Protein AF-I3EEI5-F1 (afdb_monomer_lite)

Foldseek 3Di:
DPDPVVVVVVVVVVVVVVVVVVVVVVVVVVVVVVVVVVVPPPPDDDPDDDPDDCPPPPPPPVPPLVVVLVVLLVCCVVPVVVSLVVCLVCVQVDDLVSLLSNLLSNLVVDDPVNLLVSLLSCLQRNLDLVSSLSNCCNNCVPDQPPPPALSSVLSVVSNVCSVDVPPPVVLVVVLLVLCVVCLQPQQDDFQHGDPNLVRSLSSNLSSLSNHDPCCNPVPCVPPRLVVSLPDQRRLSSLSNLLSNVVSVVVVDDDDPVVVVNLVSLCQQLQLPPLVGRGDHSHDLNSNLSSLLSCCVVCVSSSVSSLVVCCVVDDPVSNSVSVRHNNHHDD

pLDDT: mean 74.91, std 16.67, range [28.91, 95.06]

Sequence (330 aa):
MPSIRKIKQRIQAYKSTVALLNHKIKKLETKVGDMTEILQESIEEGEIRNKTKEKRKRKLDECNNEVKLLDIEEKAKTNMVEALKEIFDTFNIMEQPEIRRIFLKILPYLDNSLKYLILHDIVLFSRDLDKYSTVYSILYSDAIEKDGSEISDVLETIYYYSIAEEAIDGLKSRCISILEKYATRTVFIEERIVPEVFDAVTSIRLYSKVLDWCWTYNEFIRDILYPELKKSESAFAVLVLSAIYAEWNKSLSPHKSLEYVIQILDKVAGVGTGEEITPSMHSLEAQLASALMLRQFRPGASVKWHRKRIDEASDEQKALIESVWKISFF

Organism: Nematocida parisii (strain ERTm3) (NCBI:txid935791)

Secondary structure (DSSP, 8-state):
---HHHHHHHHHHHHHHHHHHHHHHHHHHHHHHHHHHTTSSSSSS---S--SSGGGTSSSSSSHHHHHHHHHHHHHHH-HHHHHHHHHHHTTTS-HHHHHHHHHHHGGG--HHHHHHHHHHIIIII--HHHHHHHHHHHTTT-S-SS--HHHHHHHHHHHHHH-TT-SHHHHHHHHHHHHHHTTS--EETTEE-HHHHHHHHHHHHHHHHS-HIIIIIIIIIIIIHHHHTSTTTHHHHHHHHHHHHHHHHHSSS-THHHHHHHHHHHHHT-TTSSS-PPP-S-HHHHHHHHHHHHHH-HHHHHHHHHHHHHHS-HHHHHHHHHHHT----

Radius of gyration: 26.65 Å; chains: 1; bounding box: 74×42×73 Å

InterPro domains:
  IPR031543 Protein of unknown function DUF5087 [PF17006] (51-168)
  IPR031543 Protein of unknown function DUF5087 [PF17006] (170-315)

Structure (mmCIF, N/CA/C/O backbone):
data_AF-I3EEI5-F1
#
_entry.id   AF-I3EEI5-F1
#
loop_
_atom_site.group_PDB
_atom_site.id
_atom_site.type_symbol
_atom_site.label_atom_id
_atom_site.label_alt_id
_atom_site.label_comp_id
_atom_site.label_asym_id
_atom_site.label_entity_id
_atom_site.label_seq_id
_atom_site.pdbx_PDB_ins_code
_atom_site.Cartn_x
_atom_site.Cartn_y
_atom_site.Cartn_z
_atom_site.occupancy
_atom_site.B_iso_or_equiv
_atom_site.auth_seq_id
_atom_site.auth_comp_id
_atom_site.auth_asym_id
_atom_site.auth_atom_id
_atom_site.pdbx_PDB_model_num
ATOM 1 N N . MET A 1 1 ? -25.655 3.630 -26.789 1.00 42.91 1 MET A N 1
ATOM 2 C CA . MET A 1 1 ? -26.780 3.980 -25.888 1.00 42.91 1 MET A CA 1
ATOM 3 C C . MET A 1 1 ? -27.378 2.708 -25.288 1.00 42.91 1 MET A C 1
ATOM 5 O O . MET A 1 1 ? -27.635 1.783 -26.052 1.00 42.91 1 MET A O 1
ATOM 9 N N . PRO A 1 2 ? -27.564 2.597 -23.958 1.00 48.31 2 PRO A N 1
ATOM 10 C CA . PRO A 1 2 ? -28.224 1.434 -23.359 1.00 48.31 2 PRO A CA 1
ATOM 11 C C . PRO A 1 2 ? -29.670 1.338 -23.854 1.00 48.31 2 PRO A C 1
ATOM 13 O O . PRO A 1 2 ? -30.379 2.341 -23.865 1.00 48.31 2 PRO A O 1
ATOM 16 N N . SER A 1 3 ? -30.122 0.151 -24.269 1.00 64.75 3 SER A N 1
ATOM 17 C CA . SER A 1 3 ? -31.489 0.007 -24.777 1.00 64.75 3 SER A CA 1
ATOM 18 C C . SER A 1 3 ? -32.508 0.343 -23.680 1.00 64.75 3 SER A C 1
ATOM 20 O O . SER A 1 3 ? -32.341 -0.048 -22.522 1.00 64.75 3 SER A O 1
ATOM 22 N N . ILE A 1 4 ? -33.589 1.041 -24.044 1.00 69.12 4 ILE A N 1
ATOM 23 C CA . ILE A 1 4 ? -34.688 1.438 -23.138 1.00 69.12 4 ILE A CA 1
ATOM 24 C C . ILE A 1 4 ? -35.200 0.240 -22.315 1.00 69.12 4 ILE A C 1
ATOM 26 O O . ILE A 1 4 ? -35.587 0.381 -21.156 1.00 69.12 4 ILE A O 1
ATOM 30 N N . ARG A 1 5 ? -35.121 -0.971 -22.880 1.00 56.53 5 ARG A N 1
ATOM 31 C CA . ARG A 1 5 ? -35.448 -2.236 -22.214 1.00 56.53 5 ARG A CA 1
ATOM 32 C C . ARG A 1 5 ? -34.559 -2.527 -20.994 1.00 56.53 5 ARG A C 1
ATOM 34 O O . ARG A 1 5 ? -35.091 -2.905 -19.955 1.00 56.53 5 ARG A O 1
ATOM 41 N N . LYS A 1 6 ? -33.240 -2.301 -21.079 1.00 54.69 6 LYS A N 1
ATOM 42 C CA . LYS A 1 6 ? -32.303 -2.480 -19.950 1.00 54.69 6 LYS A CA 1
ATOM 43 C C . LYS A 1 6 ? -32.519 -1.440 -18.849 1.00 54.69 6 LYS A C 1
ATOM 45 O O . LYS A 1 6 ? -32.401 -1.765 -17.671 1.00 54.69 6 LYS A O 1
ATOM 50 N N . ILE A 1 7 ? -32.878 -0.209 -19.220 1.00 60.56 7 ILE A N 1
ATOM 51 C CA . ILE A 1 7 ? -33.201 0.852 -18.253 1.00 60.56 7 ILE A CA 1
ATOM 52 C C . ILE A 1 7 ? -34.492 0.502 -17.500 1.00 60.56 7 ILE A C 1
ATOM 54 O O . ILE A 1 7 ? -34.507 0.531 -16.272 1.00 60.56 7 ILE A O 1
ATOM 58 N N . LYS A 1 8 ? -35.543 0.062 -18.207 1.00 61.75 8 LYS A N 1
ATOM 59 C CA . LYS A 1 8 ? -36.797 -0.391 -17.581 1.00 61.75 8 LYS A CA 1
ATOM 60 C C . LYS A 1 8 ? -36.595 -1.587 -16.645 1.00 61.75 8 LYS A C 1
ATOM 62 O O . LYS A 1 8 ? -37.155 -1.595 -15.556 1.00 61.75 8 LYS A O 1
ATOM 67 N N . GLN A 1 9 ? -35.760 -2.558 -17.023 1.00 64.44 9 GLN A N 1
ATOM 68 C CA . GLN A 1 9 ? -35.429 -3.701 -16.160 1.00 64.44 9 GLN A CA 1
ATOM 69 C C . GLN A 1 9 ? -34.697 -3.280 -14.882 1.00 64.44 9 GLN A C 1
ATOM 71 O O . GLN A 1 9 ? -35.012 -3.783 -13.807 1.00 64.44 9 GLN A O 1
ATOM 76 N N . ARG A 1 10 ? -33.769 -2.319 -14.974 1.00 58.59 10 ARG A N 1
ATOM 77 C CA . ARG A 1 10 ? -33.094 -1.759 -13.796 1.00 58.59 10 ARG A CA 1
ATOM 78 C C . ARG A 1 10 ? -34.063 -1.020 -12.881 1.00 58.59 10 ARG A C 1
ATOM 80 O O . ARG A 1 10 ? -34.053 -1.268 -11.684 1.00 58.59 10 ARG A O 1
ATOM 87 N N . ILE A 1 11 ? -34.933 -0.174 -13.434 1.00 73.25 11 ILE A N 1
ATOM 88 C CA . ILE A 1 11 ? -35.959 0.534 -12.651 1.00 73.25 11 ILE A CA 1
ATOM 89 C C . ILE A 1 11 ? -36.885 -0.466 -11.942 1.00 73.25 11 ILE A C 1
ATOM 91 O O . ILE A 1 11 ? -37.197 -0.279 -10.769 1.00 73.25 11 ILE A O 1
ATOM 95 N N . GLN A 1 12 ? -37.283 -1.547 -12.619 1.00 68.00 12 GLN A N 1
ATOM 96 C CA . GLN A 1 12 ? -38.101 -2.601 -12.017 1.00 68.00 12 GLN A CA 1
ATOM 97 C C . GLN A 1 12 ? -37.365 -3.297 -10.863 1.00 68.00 12 GLN A C 1
ATOM 99 O O . GLN A 1 12 ? -37.943 -3.475 -9.796 1.00 68.00 12 GLN A O 1
ATOM 104 N N . ALA A 1 13 ? -36.084 -3.634 -11.048 1.00 62.25 13 ALA A N 1
ATOM 105 C CA . ALA A 1 13 ? -35.262 -4.240 -10.004 1.00 62.25 13 ALA A CA 1
ATOM 106 C C . ALA A 1 13 ? -35.105 -3.313 -8.787 1.00 62.25 13 ALA A C 1
ATOM 108 O O . ALA A 1 13 ? -35.285 -3.761 -7.659 1.00 62.25 13 ALA A O 1
ATOM 109 N N . TYR A 1 14 ? -34.866 -2.014 -9.002 1.00 70.62 14 TYR A N 1
ATOM 110 C CA . TYR A 1 14 ? -34.791 -1.033 -7.915 1.00 70.62 14 TYR A CA 1
ATOM 111 C C . TYR A 1 14 ? -36.106 -0.923 -7.141 1.00 70.62 14 TYR A C 1
ATOM 113 O O . TYR A 1 14 ? -36.083 -0.920 -5.913 1.00 70.62 14 TYR A O 1
ATOM 121 N N . LYS A 1 15 ? -37.254 -0.901 -7.829 1.00 73.88 15 LYS A N 1
ATOM 122 C CA . LYS A 1 15 ? -38.569 -0.887 -7.169 1.00 73.88 15 LYS A CA 1
ATOM 123 C C . LYS A 1 15 ? -38.783 -2.121 -6.288 1.00 73.88 15 LYS A C 1
ATOM 125 O O . LYS A 1 15 ? -39.261 -1.982 -5.165 1.00 73.88 15 LYS A O 1
ATOM 130 N N . SER A 1 16 ? -38.386 -3.304 -6.759 1.00 67.62 16 SER A N 1
ATOM 131 C CA . SER A 1 16 ? -38.465 -4.543 -5.975 1.00 67.62 16 SER A CA 1
ATOM 132 C C . SER A 1 16 ? -37.561 -4.506 -4.739 1.00 67.62 16 SER A C 1
ATOM 134 O O . SER A 1 16 ? -37.985 -4.906 -3.656 1.00 67.62 16 SER A O 1
ATOM 136 N N . THR A 1 17 ? -36.339 -3.981 -4.871 1.00 69.31 17 THR A N 1
ATOM 137 C CA . THR A 1 17 ? -35.402 -3.838 -3.747 1.00 69.31 17 THR A CA 1
ATOM 138 C C . THR A 1 17 ? -35.914 -2.848 -2.702 1.00 69.31 17 THR A C 1
ATOM 140 O O . THR A 1 17 ? -35.866 -3.144 -1.511 1.00 69.31 17 THR A O 1
ATOM 143 N N . VAL A 1 18 ? -36.470 -1.710 -3.127 1.00 78.38 18 VAL A N 1
ATOM 144 C CA . VAL A 1 18 ? -37.068 -0.717 -2.217 1.00 78.38 18 VAL A CA 1
ATOM 145 C C . VAL A 1 18 ? -38.267 -1.307 -1.471 1.00 78.38 18 VAL A C 1
ATOM 147 O O . VAL A 1 18 ? -38.377 -1.134 -0.261 1.00 78.38 18 VAL A O 1
ATOM 150 N N . ALA A 1 19 ? -39.129 -2.071 -2.148 1.00 75.19 19 ALA A N 1
ATOM 151 C CA . ALA A 1 19 ? -40.248 -2.750 -1.495 1.00 75.19 19 ALA A CA 1
ATOM 152 C C . ALA A 1 19 ? -39.780 -3.765 -0.433 1.00 75.19 19 ALA A C 1
ATOM 154 O O . ALA A 1 19 ? -40.350 -3.830 0.657 1.00 75.19 19 ALA A O 1
ATOM 155 N N . LEU A 1 20 ? -38.713 -4.520 -0.722 1.00 69.94 20 LEU A N 1
ATOM 156 C CA . LEU A 1 20 ? -38.117 -5.469 0.222 1.00 69.94 20 LEU A CA 1
ATOM 157 C C . LEU A 1 20 ? -37.535 -4.760 1.457 1.00 69.94 20 LEU A C 1
ATOM 159 O O . LEU A 1 20 ? -37.707 -5.232 2.582 1.00 69.94 20 LEU A O 1
ATOM 163 N N . LEU A 1 21 ? -36.860 -3.626 1.250 1.00 69.44 21 LEU A N 1
ATOM 164 C CA . LEU A 1 21 ? -36.292 -2.815 2.326 1.00 69.44 21 LEU A CA 1
ATOM 165 C C . LEU A 1 21 ? -37.388 -2.199 3.198 1.00 69.44 21 LEU A C 1
ATOM 167 O O . LEU A 1 21 ? -37.333 -2.353 4.413 1.00 69.44 21 LEU A O 1
ATOM 171 N N . ASN A 1 22 ? -38.436 -1.628 2.601 1.00 76.12 22 ASN A N 1
ATOM 172 C CA . ASN A 1 22 ? -39.573 -1.081 3.347 1.00 76.12 22 ASN A CA 1
ATOM 173 C C . ASN A 1 22 ? -40.300 -2.156 4.166 1.00 76.12 22 ASN A C 1
ATOM 175 O O . ASN A 1 22 ? -40.698 -1.912 5.300 1.00 76.12 22 ASN A O 1
ATOM 179 N N . HIS A 1 23 ? -40.428 -3.376 3.638 1.00 78.44 23 HIS A N 1
ATOM 180 C CA . HIS A 1 23 ? -40.985 -4.493 4.400 1.00 78.44 23 HIS A CA 1
ATOM 181 C C . HIS A 1 23 ? -40.084 -4.896 5.583 1.00 78.44 23 HIS A C 1
ATOM 183 O O . HIS A 1 23 ? -40.584 -5.258 6.650 1.00 78.44 23 HIS A O 1
ATOM 189 N N . LYS A 1 24 ? -38.753 -4.860 5.421 1.00 74.31 24 LYS A N 1
ATOM 190 C CA . LYS A 1 24 ? -37.810 -5.119 6.523 1.00 74.31 24 LYS A CA 1
ATOM 191 C C . LYS A 1 24 ? -37.857 -4.021 7.584 1.00 74.31 24 LYS A C 1
ATOM 193 O O . LYS A 1 24 ? -37.890 -4.362 8.760 1.00 74.31 24 LYS A O 1
ATOM 198 N N . ILE A 1 25 ? -37.918 -2.755 7.172 1.00 76.06 25 ILE A N 1
ATOM 199 C CA . ILE A 1 25 ? -38.073 -1.603 8.069 1.00 76.06 25 ILE A CA 1
ATOM 200 C C . ILE A 1 25 ? -39.365 -1.749 8.868 1.00 76.06 25 ILE A C 1
ATOM 202 O O . ILE A 1 25 ? -39.305 -1.787 10.088 1.00 76.06 25 ILE A O 1
ATOM 206 N N . LYS A 1 26 ? -40.499 -2.016 8.210 1.00 72.88 26 LYS A N 1
ATOM 207 C CA . LYS A 1 26 ? -41.783 -2.220 8.893 1.00 72.88 26 LYS A CA 1
ATOM 208 C C . LYS A 1 26 ? -41.754 -3.379 9.899 1.00 72.88 26 LYS A C 1
ATOM 210 O O . LYS A 1 26 ? -42.349 -3.280 10.962 1.00 72.88 26 LYS A O 1
ATOM 215 N N . LYS A 1 27 ? -41.036 -4.471 9.592 1.00 69.75 27 LYS A N 1
ATOM 216 C CA . LYS A 1 27 ? -40.819 -5.590 10.532 1.00 69.75 27 LYS A CA 1
ATOM 217 C C . LYS A 1 27 ? -39.956 -5.208 11.737 1.00 69.75 27 LYS A C 1
ATOM 219 O O . LYS A 1 27 ? -40.139 -5.776 12.813 1.00 69.75 27 LYS A O 1
ATOM 224 N N . LEU A 1 28 ? -38.986 -4.318 11.548 1.00 69.19 28 LEU A N 1
ATOM 225 C CA . LEU A 1 28 ? -38.148 -3.799 12.626 1.00 69.19 28 LEU A CA 1
ATOM 226 C C . LEU A 1 28 ? -38.931 -2.797 13.477 1.00 69.19 28 LEU A C 1
ATOM 228 O O . LEU A 1 28 ? -38.901 -2.911 14.692 1.00 69.19 28 LEU A O 1
ATOM 232 N N . GLU A 1 29 ? -39.720 -1.920 12.861 1.00 72.12 29 GLU A N 1
ATOM 233 C CA . GLU A 1 29 ? -40.620 -0.991 13.551 1.00 72.12 29 GLU A CA 1
ATOM 234 C C . GLU A 1 29 ? -41.666 -1.729 14.394 1.00 72.12 29 GLU A C 1
ATOM 236 O O . GLU A 1 29 ? -41.875 -1.352 15.538 1.00 72.12 29 GLU A O 1
ATOM 241 N N . THR A 1 30 ? -42.253 -2.833 13.910 1.00 66.56 30 THR A N 1
ATOM 242 C CA . THR A 1 30 ? -43.146 -3.670 14.740 1.00 66.56 30 THR A CA 1
ATOM 243 C C . THR A 1 30 ? -42.414 -4.352 15.896 1.00 66.56 30 THR A C 1
ATOM 245 O O . THR A 1 30 ? -42.966 -4.465 16.979 1.00 66.56 30 THR A O 1
ATOM 248 N N . LYS A 1 31 ? -41.151 -4.764 15.705 1.00 64.69 31 LYS A N 1
ATOM 249 C CA . LYS A 1 31 ? -40.340 -5.348 16.791 1.00 64.69 31 LYS A CA 1
ATOM 250 C C . LYS A 1 31 ? -39.936 -4.319 17.847 1.00 64.69 31 LYS A C 1
ATOM 252 O O . LYS A 1 31 ? -39.783 -4.680 19.007 1.00 64.69 31 LYS A O 1
ATOM 257 N N . VAL A 1 32 ? -39.734 -3.068 17.440 1.00 57.53 32 VAL A N 1
ATOM 258 C CA . VAL A 1 32 ? -39.439 -1.950 18.343 1.00 57.53 32 VAL A CA 1
ATOM 259 C C . VAL A 1 32 ? -40.723 -1.477 19.038 1.00 57.53 32 VAL A C 1
ATOM 261 O O . VAL A 1 32 ? -40.698 -1.227 20.239 1.00 57.53 32 VAL A O 1
ATOM 264 N N . GLY A 1 33 ? -41.862 -1.459 18.336 1.00 50.16 33 GLY A N 1
ATOM 265 C CA . GLY A 1 33 ? -43.185 -1.158 18.895 1.00 50.16 33 GLY A CA 1
ATOM 266 C C . GLY A 1 33 ? -43.604 -2.131 20.000 1.00 50.16 33 GLY A C 1
ATOM 267 O O . GLY A 1 33 ? -43.923 -1.685 21.099 1.00 50.16 33 GLY A O 1
ATOM 268 N N . ASP A 1 34 ? -43.459 -3.442 19.771 1.00 47.47 34 ASP A N 1
ATOM 269 C CA . ASP A 1 34 ? -43.750 -4.476 20.782 1.00 47.47 34 ASP A CA 1
ATOM 270 C C . ASP A 1 34 ? -42.804 -4.398 22.001 1.00 47.47 34 ASP A C 1
ATOM 272 O O . ASP A 1 34 ? -43.160 -4.817 23.100 1.00 47.47 34 ASP A O 1
ATOM 276 N N . MET A 1 35 ? -41.597 -3.837 21.843 1.00 45.22 35 MET A N 1
ATOM 277 C CA . MET A 1 35 ? -40.672 -3.596 22.960 1.00 45.22 35 MET A CA 1
ATOM 278 C C . MET A 1 35 ? -41.030 -2.356 23.785 1.00 45.22 35 MET A C 1
ATOM 280 O O . MET A 1 35 ? -40.603 -2.260 24.933 1.00 45.22 35 MET A O 1
ATOM 284 N N . THR A 1 36 ? -41.810 -1.424 23.233 1.00 42.78 36 THR A N 1
ATOM 285 C CA . THR A 1 36 ? -42.146 -0.168 23.918 1.00 42.78 36 THR A CA 1
ATOM 286 C C . THR A 1 36 ? -43.415 -0.309 24.770 1.00 42.78 36 THR A C 1
ATOM 288 O O . THR A 1 36 ? -43.486 0.290 25.838 1.00 42.78 36 THR A O 1
ATOM 291 N N . GLU A 1 37 ? -44.364 -1.174 24.384 1.00 40.66 37 GLU A N 1
ATOM 292 C CA . GLU A 1 37 ? -45.563 -1.475 25.195 1.00 40.66 37 GLU A CA 1
ATOM 293 C C . GLU A 1 37 ? -45.284 -2.437 26.371 1.00 40.66 37 GLU A C 1
ATOM 295 O O . GLU A 1 37 ? -45.944 -2.352 27.402 1.00 40.66 37 GLU A O 1
ATOM 300 N N . ILE A 1 38 ? -44.243 -3.281 26.302 1.00 44.00 38 ILE A N 1
ATOM 301 C CA . ILE A 1 38 ? -43.855 -4.177 27.418 1.00 44.00 38 ILE A CA 1
ATOM 302 C C . ILE A 1 38 ? -43.135 -3.419 28.557 1.00 44.00 38 ILE A C 1
ATOM 304 O O . ILE A 1 38 ? -43.032 -3.921 29.674 1.00 44.00 38 ILE A O 1
ATOM 308 N N . LEU A 1 39 ? -42.668 -2.189 28.316 1.00 38.69 39 LEU A N 1
ATOM 309 C CA . LEU A 1 39 ? -41.902 -1.396 29.287 1.00 38.69 39 LEU A CA 1
ATOM 310 C C . LEU A 1 39 ? -42.755 -0.478 30.183 1.00 38.69 39 LEU A C 1
ATOM 312 O O . LEU A 1 39 ? -42.195 0.160 31.074 1.00 38.69 39 LEU A O 1
ATOM 316 N N . GLN A 1 40 ? -44.083 -0.429 30.001 1.00 38.00 40 GLN A N 1
ATOM 317 C CA . GLN A 1 40 ? -44.969 0.457 30.776 1.00 38.00 40 GLN A CA 1
ATOM 318 C C . GLN A 1 40 ? -46.012 -0.225 31.681 1.00 38.00 40 GLN A C 1
ATOM 320 O O . GLN A 1 40 ? -46.579 0.471 32.517 1.00 38.00 40 GLN A O 1
ATOM 325 N N . GLU A 1 41 ? -46.215 -1.549 31.627 1.00 34.09 41 GLU A N 1
ATOM 326 C CA . GLU A 1 41 ? -47.234 -2.229 32.464 1.00 34.09 41 GLU A CA 1
ATOM 327 C C . GLU A 1 41 ? -46.700 -3.191 33.544 1.00 34.09 41 GLU A C 1
ATOM 329 O O . GLU A 1 41 ? -47.485 -3.713 34.327 1.00 34.09 41 GLU A O 1
ATOM 334 N N . SER A 1 42 ? -45.388 -3.423 33.674 1.00 36.81 42 SER A N 1
ATOM 335 C CA . SER A 1 42 ? -44.868 -4.450 34.602 1.00 36.81 42 SER A CA 1
ATOM 336 C C . SER A 1 42 ? -44.172 -3.923 35.866 1.00 36.81 42 SER A C 1
ATOM 338 O O . SER A 1 42 ? -43.363 -4.646 36.451 1.00 36.81 42 SER A O 1
ATOM 340 N N . ILE A 1 43 ? -44.425 -2.673 36.281 1.00 37.97 43 ILE A N 1
ATOM 341 C CA . ILE A 1 43 ? -43.859 -2.107 37.527 1.00 37.97 43 ILE A CA 1
ATOM 342 C C . ILE A 1 43 ? -44.827 -2.191 38.718 1.00 37.97 43 ILE A C 1
ATOM 344 O O . ILE A 1 43 ? -44.373 -2.114 39.858 1.00 37.97 43 ILE A O 1
ATOM 348 N N . GLU A 1 44 ? -46.114 -2.464 38.516 1.00 35.06 44 GLU A N 1
ATOM 349 C CA . GLU A 1 44 ? -47.044 -2.632 39.633 1.00 35.06 44 GLU A CA 1
ATOM 350 C C . GLU A 1 44 ? -47.616 -4.050 39.683 1.00 35.06 44 GLU A C 1
ATOM 352 O O . GLU A 1 44 ? -48.142 -4.572 38.709 1.00 35.06 44 GLU A O 1
ATOM 357 N N . GLU A 1 45 ? -47.505 -4.632 40.877 1.00 31.98 45 GLU A N 1
ATOM 358 C CA . GLU A 1 45 ? -48.168 -5.847 41.354 1.00 31.98 45 GLU A CA 1
ATOM 359 C C . GLU A 1 45 ? -47.517 -7.195 41.014 1.00 31.98 45 GLU A C 1
ATOM 361 O O . GLU A 1 45 ? -47.592 -7.728 39.911 1.00 31.98 45 GLU A O 1
ATOM 366 N N . GLY A 1 46 ? -46.974 -7.833 42.056 1.00 28.91 46 GLY A N 1
ATOM 367 C CA . GLY A 1 46 ? -46.909 -9.293 42.080 1.00 28.91 46 GLY A CA 1
ATOM 368 C C . GLY A 1 46 ? -45.626 -9.913 42.602 1.00 28.91 46 GLY A C 1
ATOM 369 O O . GLY A 1 46 ? -45.203 -10.956 42.104 1.00 28.91 46 GLY A O 1
ATOM 370 N N . GLU A 1 47 ? -45.029 -9.360 43.661 1.00 36.03 47 GLU A N 1
ATOM 371 C CA . GLU A 1 47 ? -44.402 -10.251 44.633 1.00 36.03 47 GLU A CA 1
ATOM 372 C C . GLU A 1 47 ? -45.411 -11.345 45.011 1.00 36.03 47 GLU A C 1
ATOM 374 O O . GLU A 1 47 ? -46.523 -11.045 45.432 1.00 36.03 47 GLU A O 1
ATOM 379 N N . ILE A 1 48 ? -44.987 -12.605 44.878 1.00 40.44 48 ILE A N 1
ATOM 380 C CA . ILE A 1 48 ? -45.300 -13.778 45.716 1.00 40.44 48 ILE A CA 1
ATOM 381 C C . ILE A 1 48 ? -45.494 -15.020 44.829 1.00 40.44 48 ILE A C 1
ATOM 383 O O . ILE A 1 48 ? -46.427 -15.138 44.048 1.00 40.44 48 ILE A O 1
ATOM 387 N N . ARG A 1 49 ? -44.618 -16.009 45.069 1.00 38.19 49 ARG A N 1
ATOM 388 C CA . ARG A 1 49 ? -44.673 -17.415 44.613 1.00 38.19 49 ARG A CA 1
ATOM 389 C C . ARG A 1 49 ? -44.407 -17.687 43.128 1.00 38.19 49 ARG A C 1
ATOM 391 O O . ARG A 1 49 ? -45.310 -17.965 42.359 1.00 38.19 49 ARG A O 1
ATOM 398 N N . ASN A 1 50 ? -43.120 -17.847 42.805 1.00 34.16 50 ASN A N 1
ATOM 399 C CA . ASN A 1 50 ? -42.605 -19.094 42.205 1.00 34.16 50 ASN A CA 1
ATOM 400 C C . ASN A 1 50 ? -41.076 -19.235 42.385 1.00 34.16 50 ASN A C 1
ATOM 402 O O . ASN A 1 50 ? -40.310 -19.543 41.476 1.00 34.16 50 ASN A O 1
ATOM 406 N N . LYS A 1 51 ? -40.606 -19.059 43.629 1.00 39.97 51 LYS A N 1
ATOM 407 C CA . LYS A 1 51 ? -39.288 -19.540 44.071 1.00 39.97 51 LYS A CA 1
ATOM 408 C C . LYS A 1 51 ? -39.344 -21.068 44.193 1.00 39.97 51 LYS A C 1
ATOM 410 O O . LYS A 1 51 ? -39.761 -21.517 45.252 1.00 39.97 51 LYS A O 1
ATOM 415 N N . THR A 1 52 ? -38.928 -21.855 43.183 1.00 38.91 52 THR A N 1
ATOM 416 C CA . THR A 1 52 ? -38.158 -23.118 43.419 1.00 38.91 52 THR A CA 1
ATOM 417 C C . THR A 1 52 ? -37.632 -23.925 42.215 1.00 38.91 52 THR A C 1
ATOM 419 O O . THR A 1 52 ? -36.900 -24.877 42.476 1.00 38.91 52 THR A O 1
ATOM 422 N N . LYS A 1 53 ? -37.883 -23.616 40.928 1.00 36.34 53 LYS A N 1
ATOM 423 C CA . LYS A 1 53 ? -37.404 -24.517 39.837 1.00 36.34 53 LYS A CA 1
ATOM 424 C C . LYS A 1 53 ? -36.509 -23.940 38.733 1.00 36.34 53 LYS A C 1
ATOM 426 O O . LYS A 1 53 ? -35.837 -24.727 38.075 1.00 36.34 53 LYS A O 1
ATOM 431 N N . GLU A 1 54 ? -36.337 -22.626 38.605 1.00 36.44 54 GLU A N 1
ATOM 432 C CA . GLU A 1 54 ? -35.419 -22.061 37.588 1.00 36.44 54 GLU A CA 1
ATOM 433 C C . GLU A 1 54 ? -34.001 -21.738 38.085 1.00 36.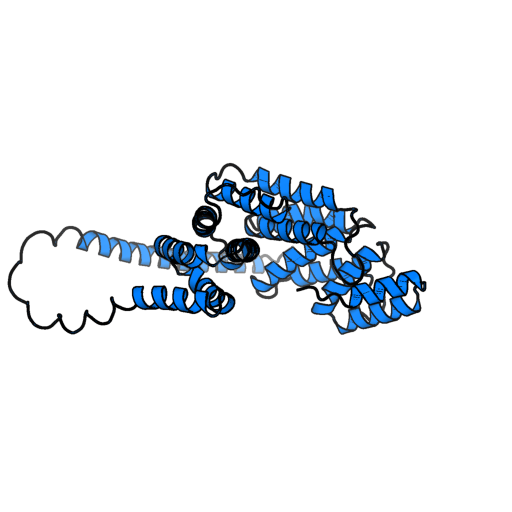44 54 GLU A C 1
ATOM 435 O O . GLU A 1 54 ? -33.123 -21.389 37.299 1.00 36.44 54 GLU A O 1
ATOM 440 N N . LYS A 1 55 ? -33.702 -21.973 39.370 1.00 38.16 55 LYS A N 1
ATOM 441 C CA . LYS A 1 55 ? -32.351 -21.789 39.940 1.00 38.16 55 LYS A CA 1
ATOM 442 C C . LYS A 1 55 ? -31.312 -22.839 39.503 1.00 38.16 55 LYS A C 1
ATOM 444 O O . LYS A 1 55 ? -30.164 -22.758 39.932 1.00 38.16 55 LYS A O 1
ATOM 449 N N . ARG A 1 56 ? -31.680 -23.818 38.665 1.00 38.28 56 ARG A N 1
ATOM 450 C CA . ARG A 1 56 ? -30.759 -24.851 38.142 1.00 38.28 56 ARG A CA 1
ATOM 451 C C . ARG A 1 56 ? -30.537 -24.829 36.629 1.00 38.28 56 ARG A C 1
ATOM 453 O O . ARG A 1 56 ? -29.708 -25.598 36.163 1.00 38.28 56 ARG A O 1
ATOM 460 N N . LYS A 1 57 ? -31.200 -23.944 35.876 1.00 37.44 57 LYS A N 1
ATOM 461 C CA . LYS A 1 57 ? -30.976 -23.821 34.421 1.00 37.44 57 LYS A CA 1
ATOM 462 C C . LYS A 1 57 ? -30.387 -22.481 33.969 1.00 37.44 57 LYS A C 1
ATOM 464 O O . LYS A 1 57 ? -29.973 -22.378 32.829 1.00 37.44 57 LYS A O 1
ATOM 469 N N . ARG A 1 58 ? -30.255 -21.501 34.871 1.00 36.44 58 ARG A N 1
ATOM 470 C CA . ARG A 1 58 ? -29.595 -20.202 34.616 1.00 36.44 58 ARG A CA 1
ATOM 471 C C . ARG A 1 58 ? -28.200 -20.058 35.240 1.00 36.44 58 ARG A C 1
ATOM 473 O O . ARG A 1 58 ? -27.714 -18.957 35.411 1.00 36.44 58 ARG A O 1
ATOM 480 N N . LYS A 1 59 ? -27.546 -21.168 35.596 1.00 35.09 59 LYS A N 1
ATOM 481 C CA . LYS A 1 59 ? -26.138 -21.161 36.046 1.00 35.09 59 LYS A CA 1
ATOM 482 C C . LYS A 1 59 ? -25.140 -21.641 34.986 1.00 35.09 59 LYS A C 1
ATOM 484 O O . LYS A 1 59 ? -23.967 -21.762 35.313 1.00 35.09 59 LYS A O 1
ATOM 489 N N . LEU A 1 60 ? -25.584 -21.918 33.756 1.00 36.62 60 LEU A N 1
ATOM 490 C CA . LEU A 1 60 ? -24.702 -22.432 32.701 1.00 36.62 60 LEU A CA 1
ATOM 491 C C . LEU A 1 60 ? -24.413 -21.453 31.552 1.00 36.62 60 LEU A C 1
ATOM 493 O O . LEU A 1 60 ? -23.420 -21.659 30.872 1.00 36.62 60 LEU A O 1
ATOM 497 N N . ASP A 1 61 ? -25.180 -20.369 31.389 1.00 35.03 61 ASP A N 1
ATOM 498 C CA . ASP A 1 61 ? -24.990 -19.446 30.251 1.00 35.03 61 ASP A CA 1
ATOM 499 C C . ASP A 1 61 ? -24.451 -18.054 30.637 1.00 35.03 61 ASP A C 1
ATOM 501 O O . ASP A 1 61 ? -24.163 -17.246 29.764 1.00 35.03 61 ASP A O 1
ATOM 505 N N . GLU A 1 62 ? -24.207 -17.789 31.926 1.00 35.09 62 GLU A N 1
ATOM 506 C CA . GLU A 1 62 ? -23.512 -16.570 32.400 1.00 35.09 62 GLU A CA 1
ATOM 507 C C . GLU A 1 62 ? -22.061 -16.838 32.848 1.00 35.09 62 GLU A C 1
ATOM 509 O O . GLU A 1 62 ? -21.378 -15.941 33.328 1.00 35.09 62 GLU A O 1
ATOM 514 N N . CYS A 1 63 ? -21.550 -18.064 32.666 1.00 33.66 63 CYS A N 1
ATOM 515 C CA . CYS A 1 63 ? -20.201 -18.451 33.104 1.00 33.66 63 CYS A CA 1
ATOM 516 C C . CYS A 1 63 ? -19.148 -18.480 31.974 1.00 33.66 63 CYS A C 1
ATOM 518 O O . CYS A 1 63 ? -18.014 -18.865 32.223 1.00 33.66 63 CYS A O 1
ATOM 520 N N . ASN A 1 64 ? -19.474 -18.065 30.743 1.00 39.41 64 ASN A N 1
ATOM 521 C CA . ASN A 1 64 ? -18.605 -18.326 29.580 1.00 39.41 64 ASN A CA 1
ATOM 522 C C . ASN A 1 64 ? -17.875 -17.124 28.956 1.00 39.41 64 ASN A C 1
ATOM 524 O O . ASN A 1 64 ? -17.120 -17.334 28.008 1.00 39.41 64 ASN A O 1
ATOM 528 N N . ASN A 1 65 ? -18.010 -15.904 29.487 1.00 44.75 65 ASN A N 1
ATOM 529 C CA . ASN A 1 65 ? -17.199 -14.769 29.008 1.00 44.75 65 ASN A CA 1
ATOM 530 C C . ASN A 1 65 ? -15.957 -14.501 29.876 1.00 44.75 65 ASN A C 1
ATOM 532 O O . ASN A 1 65 ? -14.915 -14.129 29.346 1.00 44.75 65 ASN A O 1
ATOM 536 N N . GLU A 1 66 ? -15.997 -14.763 31.187 1.00 41.09 66 GLU A N 1
ATOM 537 C CA . GLU A 1 66 ? -14.802 -14.627 32.042 1.00 41.09 66 GLU A CA 1
ATOM 538 C C . GLU A 1 66 ? -13.764 -15.734 31.810 1.00 41.09 66 GLU A C 1
ATOM 540 O O . GLU A 1 66 ? -12.566 -15.460 31.856 1.00 41.09 66 GLU A O 1
ATOM 545 N N . VAL A 1 67 ? -14.209 -16.956 31.493 1.00 42.28 67 VAL A N 1
ATOM 546 C CA . VAL A 1 67 ? -13.321 -18.102 31.222 1.00 42.28 67 VAL A CA 1
ATOM 547 C C . VAL A 1 67 ? -12.482 -17.860 29.958 1.00 42.28 67 VAL A C 1
ATOM 549 O O . VAL A 1 67 ? -11.271 -18.050 29.991 1.00 42.28 67 VAL A O 1
ATOM 552 N N . LYS A 1 68 ? -13.065 -17.283 28.894 1.00 59.47 68 LYS A N 1
ATOM 553 C CA . LYS A 1 68 ? -12.316 -16.898 27.680 1.00 59.47 68 LYS A CA 1
ATOM 554 C C . LYS A 1 68 ? -11.254 -15.820 27.935 1.00 59.47 68 LYS A C 1
ATOM 556 O O . LYS A 1 68 ? -10.187 -15.846 27.330 1.00 59.47 68 LYS A O 1
ATOM 561 N N . LEU A 1 69 ? -11.523 -14.869 28.833 1.00 58.62 69 LEU A N 1
ATOM 562 C CA . LEU A 1 69 ? -10.611 -13.756 29.137 1.00 58.62 69 LEU A CA 1
ATOM 563 C C . LEU A 1 69 ? -9.392 -14.162 29.974 1.00 58.62 69 LEU A C 1
ATOM 565 O O . LEU A 1 69 ? -8.402 -13.427 29.989 1.00 58.62 69 LEU A O 1
ATOM 569 N N . LEU A 1 70 ? -9.481 -15.247 30.745 1.00 59.50 70 LEU A N 1
ATOM 570 C CA . LEU A 1 70 ? -8.341 -15.820 31.469 1.00 59.50 70 LEU A CA 1
ATOM 571 C C . LEU A 1 70 ? -7.509 -16.708 30.535 1.00 59.50 70 LEU A C 1
ATOM 573 O O . LEU A 1 70 ? -6.286 -16.576 30.517 1.00 59.50 70 LEU A O 1
ATOM 577 N N . ASP A 1 71 ? -8.172 -17.485 29.674 1.00 72.19 71 ASP A N 1
ATOM 578 C CA . ASP A 1 71 ? -7.519 -18.311 28.655 1.00 72.19 71 ASP A CA 1
ATOM 579 C C . ASP A 1 71 ? -6.674 -17.476 27.677 1.00 72.19 71 ASP A C 1
ATOM 581 O O . ASP A 1 71 ? -5.566 -17.875 27.326 1.00 72.19 71 ASP A O 1
ATOM 585 N N . ILE A 1 72 ? -7.149 -16.294 27.256 1.00 73.06 72 ILE A N 1
ATOM 586 C CA . ILE A 1 72 ? -6.385 -15.393 26.369 1.00 73.06 72 ILE A CA 1
ATOM 587 C C . ILE A 1 72 ? -5.100 -14.890 27.040 1.00 73.06 72 ILE A C 1
ATOM 589 O O . ILE A 1 72 ? -4.077 -14.752 26.374 1.00 73.06 72 ILE A O 1
ATOM 593 N N . GLU A 1 73 ? -5.119 -14.629 28.349 1.00 75.25 73 GLU A N 1
ATOM 594 C CA . GLU A 1 73 ? -3.934 -14.161 29.075 1.00 75.25 73 GLU A CA 1
ATOM 595 C C . GLU A 1 73 ? -2.887 -15.278 29.221 1.00 75.25 73 GLU A C 1
ATOM 597 O O . GLU A 1 73 ? -1.697 -15.049 29.000 1.00 75.25 73 GLU A O 1
ATOM 602 N N . GLU A 1 74 ? -3.315 -16.500 29.551 1.00 77.88 74 GLU A N 1
ATOM 603 C CA . GLU A 1 74 ? -2.426 -17.670 29.601 1.00 77.88 74 GLU A CA 1
ATOM 604 C C . GLU A 1 74 ? -1.869 -18.034 28.220 1.00 77.88 74 GLU A C 1
ATOM 606 O O . GLU A 1 74 ? -0.673 -18.320 28.081 1.00 77.88 74 GLU A O 1
ATOM 611 N N . LYS A 1 75 ? -2.701 -17.943 27.176 1.00 80.00 75 LYS A N 1
ATOM 612 C CA . LYS A 1 75 ? -2.256 -18.083 25.786 1.00 80.00 75 LYS A CA 1
ATOM 613 C C . LYS A 1 75 ? -1.257 -16.998 25.415 1.00 80.00 75 LYS A C 1
ATOM 615 O O . LYS A 1 75 ? -0.215 -17.338 24.878 1.00 80.00 75 LYS A O 1
ATOM 620 N N . ALA A 1 76 ? -1.493 -15.730 25.751 1.00 78.88 76 ALA A N 1
ATOM 621 C CA . ALA A 1 76 ? -0.566 -14.642 25.432 1.00 78.88 76 ALA A CA 1
ATOM 622 C C . ALA A 1 76 ? 0.816 -14.826 26.087 1.00 78.88 76 ALA A C 1
ATOM 624 O O . ALA A 1 76 ? 1.830 -14.524 25.459 1.00 78.88 76 ALA A O 1
ATOM 625 N N . LYS A 1 77 ? 0.870 -15.384 27.307 1.00 80.94 77 LYS A N 1
ATOM 626 C CA . LYS A 1 77 ? 2.127 -15.734 28.003 1.00 80.94 77 LYS A CA 1
ATOM 627 C C . LYS A 1 77 ? 2.908 -16.850 27.310 1.00 80.94 77 LYS A C 1
ATOM 629 O O . LYS A 1 77 ? 4.131 -16.886 27.406 1.00 80.94 77 LYS A O 1
ATOM 634 N N . THR A 1 78 ? 2.205 -17.768 26.652 1.00 82.44 78 THR A N 1
ATOM 635 C CA . THR A 1 78 ? 2.792 -18.985 26.074 1.00 82.44 78 THR A CA 1
ATOM 636 C C . THR A 1 78 ? 3.070 -18.826 24.574 1.00 82.44 78 THR A C 1
ATOM 638 O O . THR A 1 78 ? 4.112 -19.254 24.085 1.00 82.44 78 THR A O 1
ATOM 641 N N . ASN A 1 79 ? 2.148 -18.198 23.842 1.00 82.69 79 ASN A N 1
ATOM 642 C CA . ASN A 1 79 ? 2.177 -17.966 22.401 1.00 82.69 79 ASN A CA 1
ATOM 643 C C . ASN A 1 79 ? 1.323 -16.734 22.018 1.00 82.69 79 ASN A C 1
ATOM 645 O O . ASN A 1 79 ? 0.126 -16.838 21.734 1.00 82.69 79 ASN A O 1
ATOM 649 N N . MET A 1 80 ? 1.955 -15.557 21.964 1.00 82.81 80 MET A N 1
ATOM 650 C CA . MET A 1 80 ? 1.289 -14.290 21.622 1.00 82.81 80 MET A CA 1
ATOM 651 C C . MET A 1 80 ? 0.615 -14.310 20.242 1.00 82.81 80 MET A C 1
ATOM 653 O O . MET A 1 80 ? -0.472 -13.765 20.079 1.00 82.81 80 MET A O 1
ATOM 657 N N . VAL A 1 81 ? 1.227 -14.956 19.246 1.00 77.56 81 VAL A N 1
ATOM 658 C CA . VAL A 1 81 ? 0.698 -14.985 17.871 1.00 77.56 81 VAL A CA 1
ATOM 659 C C . VAL A 1 81 ? -0.643 -15.717 17.813 1.00 77.56 81 VAL A C 1
ATOM 661 O O . VAL A 1 81 ? -1.578 -15.267 17.153 1.00 77.56 81 VAL A O 1
ATOM 664 N N . GLU A 1 82 ? -0.756 -16.833 18.530 1.00 79.38 82 GLU A N 1
ATOM 665 C CA . GLU A 1 82 ? -1.992 -17.613 18.601 1.00 79.38 82 GLU A CA 1
ATOM 666 C C . GLU A 1 82 ? -3.089 -16.874 19.376 1.00 79.38 82 GLU A C 1
ATOM 668 O O . GLU A 1 82 ? -4.238 -16.852 18.933 1.00 79.38 82 GLU A O 1
ATOM 673 N N . ALA A 1 83 ? -2.723 -16.188 20.465 1.00 82.75 83 ALA A N 1
ATOM 674 C CA . ALA A 1 83 ? -3.648 -15.341 21.215 1.00 82.75 83 ALA A CA 1
ATOM 675 C C . ALA A 1 83 ? -4.196 -14.188 20.356 1.00 82.75 83 ALA A C 1
ATOM 677 O O . ALA A 1 83 ? -5.407 -13.972 20.311 1.00 82.75 83 ALA A O 1
ATOM 678 N N . LEU A 1 84 ? -3.327 -13.476 19.628 1.00 81.81 84 LEU A N 1
ATOM 679 C CA . LEU A 1 84 ? -3.737 -12.388 18.737 1.00 81.81 84 LEU A CA 1
ATOM 680 C C . LEU A 1 84 ? -4.658 -12.879 17.621 1.00 81.81 84 LEU A C 1
ATOM 682 O O . LEU A 1 84 ? -5.646 -12.216 17.321 1.00 81.81 84 LEU A O 1
ATOM 686 N N . LYS A 1 85 ? -4.391 -14.056 17.047 1.00 79.75 85 LYS A N 1
ATOM 687 C CA . LYS A 1 85 ? -5.255 -14.640 16.016 1.00 79.75 85 LYS A CA 1
ATOM 688 C C . LYS A 1 85 ? -6.689 -14.841 16.513 1.00 79.75 85 LYS A C 1
ATOM 690 O O . LYS A 1 85 ? -7.627 -14.425 15.844 1.00 79.75 85 LYS A O 1
ATOM 695 N N . GLU A 1 86 ? -6.862 -15.424 17.696 1.00 80.12 86 GLU A N 1
ATOM 696 C CA . GLU A 1 86 ? -8.188 -15.657 18.284 1.00 80.12 86 GLU A CA 1
ATOM 697 C C . GLU A 1 86 ? -8.917 -14.346 18.630 1.00 80.12 86 GLU A C 1
ATOM 699 O O . GLU A 1 86 ? -10.127 -14.221 18.405 1.00 80.12 86 GLU A O 1
ATOM 704 N N . ILE A 1 87 ? -8.173 -13.343 19.112 1.00 83.12 87 ILE A N 1
ATOM 705 C CA . ILE A 1 87 ? -8.694 -11.987 19.328 1.00 83.12 87 ILE A CA 1
ATOM 706 C C . ILE A 1 87 ? -9.187 -11.407 17.997 1.00 83.12 87 ILE A C 1
ATOM 708 O O . ILE A 1 87 ? -10.317 -10.932 17.925 1.00 83.12 87 ILE A O 1
ATOM 712 N N . PHE A 1 88 ? -8.390 -11.473 16.928 1.00 79.75 88 PHE A N 1
ATOM 713 C CA . PHE A 1 88 ? -8.753 -10.908 15.626 1.00 79.75 88 PHE A CA 1
ATOM 714 C C . PHE A 1 88 ? -9.906 -11.639 14.933 1.00 79.75 88 PHE A C 1
ATOM 716 O O . PHE A 1 88 ? -10.765 -10.978 14.348 1.00 79.75 88 PHE A O 1
ATOM 723 N N . ASP A 1 89 ? -9.999 -12.964 15.075 1.00 76.12 89 ASP A N 1
ATOM 724 C CA . ASP A 1 89 ? -11.112 -13.763 14.544 1.00 76.12 89 ASP A CA 1
ATOM 725 C C . ASP A 1 89 ? -12.467 -13.359 15.161 1.00 76.12 89 ASP A C 1
ATOM 727 O O . ASP A 1 89 ? -13.518 -13.495 14.530 1.00 76.12 89 ASP A O 1
ATOM 731 N N . THR A 1 90 ? -12.457 -12.822 16.385 1.00 79.38 90 THR A N 1
ATOM 732 C CA . THR A 1 90 ? -13.663 -12.398 17.115 1.00 79.38 90 THR A CA 1
ATOM 733 C C . THR A 1 90 ? -13.809 -10.876 17.233 1.00 79.38 90 THR A C 1
ATOM 735 O O . THR A 1 90 ? -14.856 -10.381 17.653 1.00 79.38 90 THR A O 1
ATOM 738 N N . PHE A 1 91 ? -12.816 -10.097 16.797 1.00 80.50 91 PHE A N 1
ATOM 739 C CA . PHE A 1 91 ? -12.723 -8.651 17.037 1.00 80.50 91 PHE A CA 1
ATOM 740 C C . PHE A 1 91 ? -13.924 -7.857 16.524 1.00 80.50 91 PHE A C 1
ATOM 742 O O . PHE A 1 91 ? -14.409 -6.932 17.181 1.00 80.50 91 PHE A O 1
ATOM 749 N N . ASN A 1 92 ? -14.462 -8.248 15.370 1.00 72.94 92 ASN A N 1
ATOM 750 C CA . ASN A 1 92 ? -15.582 -7.545 14.748 1.00 72.94 92 ASN A CA 1
ATOM 751 C C . ASN A 1 92 ? -16.898 -7.706 15.511 1.00 72.94 92 ASN A C 1
ATOM 753 O O . ASN A 1 92 ? -17.728 -6.803 15.453 1.00 72.94 92 ASN A O 1
ATOM 757 N N . ILE A 1 93 ? -17.063 -8.791 16.271 1.00 80.19 93 ILE A N 1
ATOM 758 C CA . ILE A 1 93 ? -18.267 -9.049 17.075 1.00 80.19 93 ILE A CA 1
ATOM 759 C C . ILE A 1 93 ? -18.107 -8.657 18.551 1.00 80.19 93 ILE A C 1
ATOM 761 O O . ILE A 1 93 ? -19.112 -8.577 19.249 1.00 80.19 93 ILE A O 1
ATOM 765 N N . MET A 1 94 ? -16.882 -8.392 19.018 1.00 81.44 94 MET A N 1
ATOM 766 C CA . MET A 1 94 ? -16.628 -7.930 20.387 1.00 81.44 94 MET A CA 1
ATOM 767 C C . MET A 1 94 ? -17.122 -6.496 20.614 1.00 81.44 94 MET A C 1
ATOM 769 O O . MET A 1 94 ? -17.002 -5.632 19.735 1.00 81.44 94 MET A O 1
ATOM 773 N N . GLU A 1 95 ? -17.631 -6.237 21.819 1.00 83.88 95 GLU A N 1
ATOM 774 C CA . GLU A 1 95 ? -17.994 -4.894 22.278 1.00 83.88 95 GLU A CA 1
ATOM 775 C C . GLU A 1 95 ? -16.763 -4.133 22.800 1.00 83.88 95 GLU A C 1
ATOM 777 O O . GLU A 1 95 ? -15.811 -4.723 23.316 1.00 83.88 95 GLU A O 1
ATOM 782 N N . GLN A 1 96 ? -16.781 -2.798 22.726 1.00 82.50 96 GLN A N 1
ATOM 783 C CA . GLN A 1 96 ? -15.653 -1.962 23.166 1.00 82.50 96 GLN A CA 1
ATOM 784 C C . GLN A 1 96 ? -15.181 -2.220 24.613 1.00 82.50 96 GLN A C 1
ATOM 786 O O . GLN A 1 96 ? -13.967 -2.250 24.831 1.00 82.50 96 GLN A O 1
ATOM 791 N N . PRO A 1 97 ? -16.058 -2.451 25.616 1.00 87.56 97 PRO A N 1
ATOM 792 C CA . PRO A 1 97 ? -15.607 -2.763 26.973 1.00 87.56 97 PRO A CA 1
ATOM 793 C C . PRO A 1 97 ? -14.823 -4.079 27.062 1.00 87.56 97 PRO A C 1
ATOM 795 O O . PRO A 1 97 ? -13.890 -4.185 27.860 1.00 87.56 97 PRO A O 1
ATOM 798 N N . GLU A 1 98 ? -15.184 -5.072 26.248 1.00 85.94 98 GLU A N 1
ATOM 799 C CA . GLU A 1 98 ? -14.497 -6.363 26.174 1.00 85.94 98 GLU A CA 1
ATOM 800 C C . GLU A 1 98 ? -13.128 -6.212 25.505 1.00 85.94 98 GLU A C 1
ATOM 802 O O . GLU A 1 98 ? -12.120 -6.623 26.082 1.00 85.94 98 GLU A O 1
ATOM 807 N N . ILE A 1 99 ? -13.076 -5.503 24.371 1.00 86.50 99 ILE A N 1
ATOM 808 C CA . ILE A 1 99 ? -11.830 -5.125 23.686 1.00 86.50 99 ILE A CA 1
ATOM 809 C C . ILE A 1 99 ? -10.892 -4.418 24.669 1.00 86.50 99 ILE A C 1
ATOM 811 O O . ILE A 1 99 ? -9.740 -4.818 24.836 1.00 86.50 99 ILE A O 1
ATOM 815 N N . ARG A 1 100 ? -11.398 -3.415 25.396 1.00 88.69 100 ARG A N 1
ATOM 816 C CA . ARG A 1 100 ? -10.603 -2.667 26.374 1.00 88.69 100 ARG A CA 1
ATOM 817 C C . ARG A 1 100 ? -10.016 -3.569 27.456 1.00 88.69 100 ARG A C 1
ATOM 819 O O . ARG A 1 100 ? -8.841 -3.433 27.788 1.00 88.69 100 ARG A O 1
ATOM 826 N N . ARG A 1 101 ? -10.806 -4.501 27.997 1.00 88.06 101 ARG A N 1
ATOM 827 C CA . ARG A 1 101 ? -10.335 -5.460 29.011 1.00 88.06 101 ARG A CA 1
ATOM 828 C C . ARG A 1 101 ? -9.252 -6.389 28.464 1.00 88.06 101 ARG A C 1
ATOM 830 O O . ARG A 1 101 ? -8.254 -6.590 29.150 1.00 88.06 101 ARG A O 1
ATOM 837 N N . ILE A 1 102 ? -9.428 -6.929 27.258 1.00 88.50 102 ILE A N 1
ATOM 838 C CA . ILE A 1 102 ? -8.455 -7.828 26.618 1.00 88.50 102 ILE A CA 1
ATOM 839 C C . ILE A 1 102 ? -7.131 -7.105 26.387 1.00 88.50 102 ILE A C 1
ATOM 841 O O . ILE A 1 102 ? -6.089 -7.577 26.841 1.00 88.50 102 ILE A O 1
ATOM 845 N N . PHE A 1 103 ? -7.167 -5.940 25.736 1.00 89.56 103 PHE A N 1
ATOM 846 C CA . PHE A 1 103 ? -5.950 -5.213 25.379 1.00 89.56 103 PHE A CA 1
ATOM 847 C C . PHE A 1 103 ? -5.183 -4.709 26.604 1.00 89.56 103 PHE A C 1
ATOM 849 O O . PHE A 1 103 ? -3.959 -4.794 26.613 1.00 89.56 103 PHE A O 1
ATOM 856 N N . LEU A 1 104 ? -5.868 -4.295 27.678 1.00 89.38 104 LEU A N 1
ATOM 857 C CA . LEU A 1 104 ? -5.210 -3.961 28.949 1.00 89.38 104 LEU A CA 1
ATOM 858 C C . LEU A 1 104 ? -4.501 -5.163 29.589 1.00 89.38 104 LEU A C 1
ATOM 860 O O . LEU A 1 104 ? -3.442 -4.991 30.188 1.00 89.38 104 LEU A O 1
ATOM 864 N N . LYS A 1 105 ? -5.060 -6.374 29.463 1.00 87.81 105 LYS A N 1
ATOM 865 C CA . LYS A 1 105 ? -4.439 -7.595 29.997 1.00 87.81 105 LYS A CA 1
ATOM 866 C C . LYS A 1 105 ? -3.206 -8.023 29.214 1.00 87.81 105 LYS A C 1
ATOM 868 O O . LYS A 1 105 ? -2.251 -8.493 29.825 1.00 87.81 105 LYS A O 1
ATOM 873 N N . ILE A 1 106 ? -3.226 -7.894 27.886 1.00 89.00 106 ILE A N 1
ATOM 874 C CA . ILE A 1 106 ? -2.090 -8.316 27.056 1.00 89.00 106 ILE A CA 1
ATOM 875 C C . ILE A 1 106 ? -0.993 -7.249 26.960 1.00 89.00 106 ILE A C 1
ATOM 877 O O . ILE A 1 106 ? 0.156 -7.606 26.720 1.00 89.00 106 ILE A O 1
ATOM 881 N N . LEU A 1 107 ? -1.316 -5.970 27.202 1.00 87.75 107 LEU A N 1
ATOM 882 C CA . LEU A 1 107 ? -0.394 -4.829 27.112 1.00 87.75 107 LEU A CA 1
ATOM 883 C C . LEU A 1 107 ? 0.989 -5.059 27.754 1.00 87.75 107 LEU A C 1
ATOM 885 O O . LEU A 1 107 ? 1.977 -4.716 27.104 1.00 87.75 107 LEU A O 1
ATOM 889 N N . PRO A 1 108 ? 1.116 -5.651 28.962 1.00 88.00 108 PRO A N 1
ATOM 890 C CA . PRO A 1 108 ? 2.419 -5.873 29.596 1.00 88.00 108 PRO A CA 1
ATOM 891 C C . PRO A 1 108 ? 3.350 -6.821 28.827 1.00 88.00 108 PRO A C 1
ATOM 893 O O . PRO A 1 108 ? 4.550 -6.832 29.086 1.00 88.00 108 PRO A O 1
ATOM 896 N N . TYR A 1 109 ? 2.809 -7.619 27.906 1.00 85.00 109 TYR A N 1
ATOM 897 C CA . TYR A 1 109 ? 3.549 -8.604 27.115 1.00 85.00 109 TYR A CA 1
ATOM 898 C C . TYR A 1 109 ? 3.842 -8.120 25.686 1.00 85.00 109 TYR A C 1
ATOM 900 O O . TYR A 1 109 ? 4.402 -8.874 24.893 1.00 85.00 109 TYR A O 1
ATOM 908 N N . LEU A 1 110 ? 3.436 -6.896 25.331 1.00 83.56 110 LEU A N 1
ATOM 909 C CA . LEU A 1 110 ? 3.605 -6.346 23.988 1.00 83.56 110 LEU A CA 1
ATOM 910 C C . LEU A 1 110 ? 4.837 -5.446 23.915 1.00 83.56 110 LEU A C 1
ATOM 912 O O . LEU A 1 110 ? 4.928 -4.434 24.615 1.00 83.56 110 LEU A O 1
ATOM 916 N N . ASP A 1 111 ? 5.745 -5.769 22.998 1.00 81.56 111 ASP A N 1
ATOM 917 C CA . ASP A 1 111 ? 6.752 -4.823 22.529 1.00 81.56 111 ASP A CA 1
ATOM 918 C C . ASP A 1 111 ? 6.159 -3.848 21.491 1.00 81.56 111 ASP A C 1
ATOM 920 O O . ASP A 1 111 ? 5.003 -3.965 21.074 1.00 81.56 111 ASP A O 1
ATOM 924 N N . ASN A 1 112 ? 6.949 -2.859 21.065 1.00 73.62 112 ASN A N 1
ATOM 925 C CA . ASN A 1 112 ? 6.497 -1.875 20.078 1.00 73.62 112 ASN A CA 1
ATOM 926 C C . ASN A 1 112 ? 6.137 -2.515 18.728 1.00 73.62 112 ASN A C 1
ATOM 928 O O . ASN A 1 112 ? 5.190 -2.071 18.086 1.00 73.62 112 ASN A O 1
ATOM 932 N N . SER A 1 113 ? 6.835 -3.577 18.322 1.00 73.94 113 SER A N 1
ATOM 933 C CA . SER A 1 113 ? 6.580 -4.247 17.041 1.00 73.94 113 SER A CA 1
ATOM 934 C C . SER A 1 113 ? 5.204 -4.910 17.039 1.00 73.94 113 SER A C 1
ATOM 936 O O . SER A 1 113 ? 4.434 -4.769 16.091 1.00 73.94 113 SER A O 1
ATOM 938 N N . LEU A 1 114 ? 4.852 -5.579 18.138 1.00 80.75 114 LEU A N 1
ATOM 939 C CA . LEU A 1 114 ? 3.542 -6.187 18.331 1.00 80.75 114 LEU A CA 1
ATOM 940 C C . LEU A 1 114 ? 2.437 -5.136 18.446 1.00 80.75 114 LEU A C 1
ATOM 942 O O . LEU A 1 114 ? 1.353 -5.339 17.904 1.00 80.75 114 LEU A O 1
ATOM 946 N N . LYS A 1 115 ? 2.699 -3.996 19.096 1.00 83.19 115 LYS A N 1
ATOM 947 C CA . LYS A 1 115 ? 1.743 -2.878 19.138 1.00 83.19 115 LYS A CA 1
ATOM 948 C C . LYS A 1 115 ? 1.437 -2.335 17.741 1.00 83.19 115 LYS A C 1
ATOM 950 O O . LYS A 1 115 ? 0.262 -2.154 17.420 1.00 83.19 115 LYS A O 1
ATOM 955 N N . TYR A 1 116 ? 2.460 -2.142 16.902 1.00 75.94 116 TYR A N 1
ATOM 956 C CA . TYR A 1 116 ? 2.270 -1.728 15.511 1.00 75.94 116 TYR A CA 1
ATOM 957 C C . TYR A 1 116 ? 1.479 -2.760 14.716 1.00 75.94 116 TYR A C 1
ATOM 959 O O . TYR A 1 116 ? 0.527 -2.386 14.034 1.00 75.94 116 TYR A O 1
ATOM 967 N N . LEU A 1 117 ? 1.818 -4.047 14.850 1.00 78.88 117 LEU A N 1
ATOM 968 C CA . LEU A 1 117 ? 1.093 -5.130 14.187 1.00 78.88 117 LEU A CA 1
ATOM 969 C C . LEU A 1 117 ? -0.388 -5.121 14.570 1.00 78.88 117 LEU A C 1
ATOM 971 O O . LEU A 1 117 ? -1.246 -5.187 13.697 1.00 78.88 117 LEU A O 1
ATOM 975 N N . ILE A 1 118 ? -0.689 -4.984 15.862 1.00 83.19 118 ILE A N 1
ATOM 976 C CA . ILE A 1 118 ? -2.062 -4.945 16.355 1.00 83.19 118 ILE A CA 1
ATOM 977 C C . ILE A 1 118 ? -2.826 -3.770 15.750 1.00 83.19 118 ILE A C 1
ATOM 979 O O . ILE A 1 118 ? -3.915 -3.964 15.219 1.00 83.19 118 ILE A O 1
ATOM 983 N N . LEU A 1 119 ? -2.283 -2.552 15.826 1.00 80.06 119 LEU A N 1
ATOM 984 C CA . LEU A 1 119 ? -2.964 -1.368 15.300 1.00 80.06 119 LEU A CA 1
ATOM 985 C C . LEU A 1 119 ? -3.162 -1.447 13.794 1.00 80.06 119 LEU A C 1
ATOM 987 O O . LEU A 1 119 ? -4.258 -1.174 13.303 1.00 80.06 119 LEU A O 1
ATOM 991 N N . HIS A 1 120 ? -2.121 -1.865 13.080 1.00 76.81 120 HIS A N 1
ATOM 992 C CA . HIS A 1 120 ? -2.190 -2.144 11.660 1.00 76.81 120 HIS A CA 1
ATOM 993 C C . HIS A 1 120 ? -3.324 -3.131 11.370 1.00 76.81 120 HIS A C 1
ATOM 995 O O . HIS A 1 120 ? -4.191 -2.821 10.559 1.00 76.81 120 HIS A O 1
ATOM 1001 N N . ASP A 1 121 ? -3.387 -4.262 12.073 1.00 76.69 121 ASP A N 1
ATOM 1002 C CA . ASP A 1 121 ? -4.398 -5.297 11.862 1.00 76.69 121 ASP A CA 1
ATOM 1003 C C . ASP A 1 121 ? -5.814 -4.829 12.220 1.00 76.69 121 ASP A C 1
ATOM 1005 O O . ASP A 1 121 ? -6.768 -5.165 11.520 1.00 76.69 121 ASP A O 1
ATOM 1009 N N . ILE A 1 122 ? -5.983 -3.970 13.226 1.00 75.75 122 ILE A N 1
ATOM 1010 C CA . ILE A 1 122 ? -7.285 -3.366 13.541 1.00 75.75 122 ILE A CA 1
ATOM 1011 C C . ILE A 1 122 ? -7.749 -2.461 12.405 1.00 75.75 122 ILE A C 1
ATOM 1013 O O . ILE A 1 122 ? -8.883 -2.614 11.937 1.00 75.75 122 ILE A O 1
ATOM 1017 N N . VAL A 1 123 ? -6.876 -1.576 11.910 1.00 71.56 123 VAL A N 1
ATOM 1018 C CA . VAL A 1 123 ? -7.164 -0.794 10.697 1.00 71.56 123 VAL A CA 1
ATOM 1019 C C . VAL A 1 123 ? -7.430 -1.747 9.536 1.00 71.56 123 VAL A C 1
ATOM 1021 O O . VAL A 1 123 ? -8.308 -1.487 8.709 1.00 71.56 123 VAL A O 1
ATOM 1024 N N . LEU A 1 124 ? -6.714 -2.880 9.475 1.00 65.12 124 LEU A N 1
ATOM 1025 C CA . LEU A 1 124 ? -6.825 -3.778 8.350 1.00 65.12 124 LEU A CA 1
ATOM 1026 C C . LEU A 1 124 ? -8.152 -4.541 8.286 1.00 65.12 124 LEU A C 1
ATOM 1028 O O . LEU A 1 124 ? -8.739 -4.617 7.202 1.00 65.12 124 LEU A O 1
ATOM 1032 N N . PHE A 1 125 ? -8.553 -5.149 9.398 1.00 62.97 125 PHE A N 1
ATOM 1033 C CA . PHE A 1 125 ? -9.580 -6.188 9.467 1.00 62.97 125 PHE A CA 1
ATOM 1034 C C . PHE A 1 125 ? -10.894 -5.697 10.058 1.00 62.97 125 PHE A C 1
ATOM 1036 O O . PHE A 1 125 ? -11.949 -6.218 9.689 1.00 62.97 125 PHE A O 1
ATOM 1043 N N . SER A 1 126 ? -10.848 -4.703 10.948 1.00 62.91 126 SER A N 1
ATOM 1044 C CA . SER A 1 126 ? -12.064 -4.219 11.598 1.00 62.91 126 SER A CA 1
ATOM 1045 C C . SER A 1 126 ? -12.756 -3.110 10.831 1.00 62.91 126 SER A C 1
ATOM 1047 O O . SER A 1 126 ? -13.983 -3.066 10.810 1.00 62.91 126 SER A O 1
ATOM 1049 N N . ARG A 1 127 ? -11.974 -2.242 10.168 1.00 62.41 127 ARG A N 1
ATOM 1050 C CA . ARG A 1 127 ? -12.458 -1.002 9.532 1.00 62.41 127 ARG A CA 1
ATOM 1051 C C . ARG A 1 127 ? -13.364 -0.164 10.456 1.00 62.41 127 ARG A C 1
ATOM 1053 O O . ARG A 1 127 ? -14.136 0.655 9.972 1.00 62.41 127 ARG A O 1
ATOM 1060 N N . ASP A 1 128 ? -13.273 -0.383 11.766 1.00 71.94 128 ASP A N 1
ATOM 1061 C CA . ASP A 1 128 ? -14.075 0.262 12.797 1.00 71.94 128 ASP A CA 1
ATOM 1062 C C . ASP A 1 128 ? -13.160 1.243 13.533 1.00 71.94 128 ASP A C 1
ATOM 1064 O O . ASP A 1 128 ? -12.278 0.852 14.307 1.00 71.94 128 ASP A O 1
ATOM 1068 N N . LEU A 1 129 ? -13.327 2.528 13.217 1.00 74.06 129 LEU A N 1
ATOM 1069 C CA . LEU A 1 129 ? -12.489 3.599 13.752 1.00 74.06 129 LEU A CA 1
ATOM 1070 C C . LEU A 1 129 ? -12.677 3.789 15.260 1.00 74.06 129 LEU A C 1
ATOM 1072 O O . LEU A 1 129 ? -11.727 4.191 15.934 1.00 74.06 129 LEU A O 1
ATOM 1076 N N . ASP A 1 130 ? -13.835 3.426 15.811 1.00 77.50 130 ASP A N 1
ATOM 1077 C CA . ASP A 1 130 ? -14.097 3.537 17.246 1.00 77.50 130 ASP A CA 1
ATOM 1078 C C . ASP A 1 130 ? -13.364 2.430 18.015 1.00 77.50 130 ASP A C 1
ATOM 1080 O O . ASP A 1 130 ? -12.762 2.656 19.074 1.00 77.50 130 ASP A O 1
ATOM 1084 N N . LYS A 1 131 ? -13.342 1.216 17.449 1.00 81.62 131 LYS A N 1
ATOM 1085 C CA . LYS A 1 131 ? -12.519 0.115 17.970 1.00 81.62 131 LYS A CA 1
ATOM 1086 C C . LYS A 1 131 ? -11.031 0.416 17.837 1.00 81.62 131 LYS A C 1
ATOM 1088 O O . LYS A 1 131 ? -10.280 0.146 18.776 1.00 81.62 131 LYS A O 1
ATOM 1093 N N . TYR A 1 132 ? -10.610 1.017 16.724 1.00 81.88 132 TYR A N 1
ATOM 1094 C CA . TYR A 1 132 ? -9.245 1.516 16.567 1.00 81.88 132 TYR A CA 1
ATOM 1095 C C . TYR A 1 132 ? -8.888 2.533 17.653 1.00 81.88 132 TYR A C 1
ATOM 1097 O O . TYR A 1 132 ? -7.892 2.344 18.343 1.00 81.88 132 TYR A O 1
ATOM 1105 N N . SER A 1 133 ? -9.731 3.546 17.875 1.00 79.50 133 SER A N 1
ATOM 1106 C CA . SER A 1 133 ? -9.543 4.565 18.918 1.00 79.50 133 SER A CA 1
ATOM 1107 C C . SER A 1 133 ? -9.376 3.950 20.310 1.00 79.50 133 SER A C 1
ATOM 1109 O O . SER A 1 133 ? -8.450 4.276 21.063 1.00 79.50 133 SER A O 1
ATOM 1111 N N . THR A 1 134 ? -10.228 2.970 20.624 1.00 86.25 134 THR A N 1
ATOM 1112 C CA . THR A 1 134 ? -10.176 2.235 21.890 1.00 86.25 134 THR A CA 1
ATOM 1113 C C . THR A 1 134 ? -8.840 1.520 22.064 1.00 86.25 134 THR A C 1
ATOM 1115 O O . THR A 1 134 ? -8.218 1.650 23.113 1.00 86.25 134 THR A O 1
ATOM 1118 N N . VAL A 1 135 ? -8.366 0.777 21.060 1.00 87.81 135 VAL A N 1
ATOM 1119 C CA . VAL A 1 135 ? -7.104 0.032 21.196 1.00 87.81 135 VAL A CA 1
ATOM 1120 C C . VAL A 1 135 ? -5.896 0.962 21.158 1.00 87.81 135 VAL A C 1
ATOM 1122 O O . VAL A 1 135 ? -4.968 0.786 21.943 1.00 87.81 135 VAL A O 1
ATOM 1125 N N . TYR A 1 136 ? -5.928 1.992 20.318 1.00 84.81 136 TYR A N 1
ATOM 1126 C CA . TYR A 1 136 ? -4.870 2.989 20.222 1.00 84.81 136 TYR A CA 1
ATOM 1127 C C . TYR A 1 136 ? -4.600 3.676 21.562 1.00 84.81 136 TYR A C 1
ATOM 1129 O O . TYR A 1 136 ? -3.467 3.654 22.044 1.00 84.81 136 TYR A O 1
ATOM 1137 N N . SER A 1 137 ? -5.651 4.184 22.215 1.00 84.56 137 SER A N 1
ATOM 1138 C CA . SER A 1 137 ? -5.534 4.836 23.528 1.00 84.56 137 SER A CA 1
ATOM 1139 C C . SER A 1 137 ? -4.986 3.913 24.628 1.00 84.56 137 SER A C 1
ATOM 1141 O O . SER A 1 137 ? -4.388 4.393 25.589 1.00 84.56 137 SER A O 1
ATOM 1143 N N . ILE A 1 138 ? -5.150 2.591 24.492 1.00 88.69 138 ILE A N 1
ATOM 1144 C CA . ILE A 1 138 ? -4.602 1.597 25.428 1.00 88.69 138 ILE A CA 1
ATOM 1145 C C . ILE A 1 138 ? -3.123 1.330 25.147 1.00 88.69 138 ILE A C 1
ATOM 1147 O O . ILE A 1 138 ? -2.316 1.281 26.072 1.00 88.69 138 ILE A O 1
ATOM 1151 N N . LEU A 1 139 ? -2.764 1.109 23.880 1.00 86.12 139 LEU A N 1
ATOM 1152 C CA . LEU A 1 139 ? -1.406 0.716 23.502 1.00 86.12 139 LEU A CA 1
ATOM 1153 C C . LEU A 1 139 ? -0.402 1.876 23.603 1.00 86.12 139 LEU A C 1
ATOM 1155 O O . LEU A 1 139 ? 0.780 1.627 23.883 1.00 86.12 139 LEU A O 1
ATOM 1159 N N . TYR A 1 140 ? -0.880 3.109 23.402 1.00 78.62 140 TYR A N 1
ATOM 1160 C CA . TYR A 1 140 ? -0.095 4.345 23.337 1.00 78.62 140 TYR A CA 1
ATOM 1161 C C . TYR A 1 140 ? -0.648 5.426 24.281 1.00 78.62 140 TYR A C 1
ATOM 1163 O O . TYR A 1 140 ? -0.930 6.546 23.863 1.00 78.62 140 TYR A O 1
ATOM 1171 N N . SER A 1 141 ? -0.770 5.110 25.574 1.00 75.19 141 SER A N 1
ATOM 1172 C CA . SER A 1 141 ? -1.205 6.084 26.591 1.00 75.19 141 SER A CA 1
ATOM 1173 C C . SER A 1 141 ? -0.243 7.269 26.776 1.00 75.19 141 SER A C 1
ATOM 1175 O O . SER A 1 141 ? -0.679 8.340 27.190 1.00 75.19 141 SER A O 1
ATOM 1177 N N . ASP A 1 142 ? 1.045 7.090 26.445 1.00 61.78 142 ASP A N 1
ATOM 1178 C CA . ASP A 1 142 ? 2.139 8.005 26.814 1.00 61.78 142 ASP A CA 1
ATOM 1179 C C . ASP A 1 142 ? 2.821 8.687 25.599 1.00 61.78 142 ASP A C 1
ATOM 1181 O O . ASP A 1 142 ? 4.021 8.936 25.633 1.00 61.78 142 ASP A O 1
ATOM 1185 N N . ALA A 1 143 ? 2.075 8.991 24.528 1.00 55.03 143 ALA A N 1
ATOM 1186 C CA . ALA A 1 143 ? 2.546 9.701 23.320 1.00 55.03 143 ALA A CA 1
ATOM 1187 C C . ALA A 1 143 ? 3.681 9.007 22.509 1.00 55.03 143 ALA A C 1
ATOM 1189 O O . ALA A 1 143 ? 4.869 9.224 22.705 1.00 55.03 143 ALA A O 1
ATOM 1190 N N . ILE A 1 144 ? 3.270 8.134 21.585 1.00 52.78 144 ILE A N 1
ATOM 1191 C CA . ILE A 1 144 ? 3.600 8.003 20.140 1.00 52.78 144 ILE A CA 1
ATOM 1192 C C . ILE A 1 144 ? 5.041 8.200 19.587 1.00 52.78 144 ILE A C 1
ATOM 1194 O O . ILE A 1 144 ? 5.390 7.505 18.638 1.00 52.78 144 ILE A O 1
ATOM 1198 N N . GLU A 1 145 ? 5.928 9.036 20.125 1.00 52.00 145 GLU A N 1
ATOM 1199 C CA . GLU A 1 145 ? 7.142 9.512 19.409 1.00 52.00 145 GLU A CA 1
ATOM 1200 C C . GLU A 1 145 ? 8.316 8.507 19.240 1.00 52.00 145 GLU A C 1
ATOM 1202 O O . GLU A 1 145 ? 9.463 8.902 19.035 1.00 52.00 145 GLU A O 1
ATOM 1207 N N . LYS A 1 146 ? 8.116 7.190 19.356 1.00 53.38 146 LYS A N 1
ATOM 1208 C CA . LYS A 1 146 ? 9.250 6.293 19.657 1.00 53.38 146 LYS A CA 1
ATOM 1209 C C . LYS A 1 146 ? 10.111 5.795 18.497 1.00 53.38 146 LYS A C 1
ATOM 1211 O O . LYS A 1 146 ? 11.196 5.298 18.799 1.00 53.38 146 LYS A O 1
ATOM 1216 N N . ASP A 1 147 ? 9.716 5.915 17.231 1.00 62.59 147 ASP A N 1
ATOM 1217 C CA . ASP A 1 147 ? 10.571 5.425 16.133 1.00 62.59 147 ASP A CA 1
ATOM 1218 C C . ASP A 1 147 ? 10.727 6.345 14.911 1.00 62.59 147 ASP A C 1
ATOM 1220 O O . ASP A 1 147 ? 11.636 6.115 14.115 1.00 62.59 147 ASP A O 1
ATOM 1224 N N . GLY A 1 148 ? 9.916 7.404 14.781 1.00 66.94 148 GLY A N 1
ATOM 1225 C CA . GLY A 1 148 ? 9.976 8.342 13.652 1.00 66.94 148 GLY A CA 1
ATOM 1226 C C . GLY A 1 148 ? 9.635 7.717 12.292 1.00 66.94 148 GLY A C 1
ATOM 1227 O O . GLY A 1 148 ? 10.023 8.269 11.260 1.00 66.94 148 GLY A O 1
ATOM 1228 N N . SER A 1 149 ? 8.971 6.554 12.276 1.00 76.94 149 SER A N 1
ATOM 1229 C CA . SER A 1 149 ? 8.551 5.876 11.048 1.00 76.94 149 SER A CA 1
ATOM 1230 C C . SER A 1 149 ? 7.294 6.511 10.448 1.00 76.94 149 SER A C 1
ATOM 1232 O O . SER A 1 149 ? 6.401 6.967 11.162 1.00 76.94 149 SER A O 1
ATOM 1234 N N . GLU A 1 150 ? 7.171 6.453 9.118 1.00 83.00 150 GLU A N 1
ATOM 1235 C CA . GLU A 1 150 ? 5.975 6.938 8.410 1.00 83.00 150 GLU A CA 1
ATOM 1236 C C . GLU A 1 150 ? 4.708 6.196 8.890 1.00 83.00 150 GLU A C 1
ATOM 1238 O O . GLU A 1 150 ? 3.642 6.792 9.017 1.00 83.00 150 GLU A O 1
ATOM 1243 N N . ILE A 1 151 ? 4.829 4.907 9.244 1.00 78.75 151 ILE A N 1
ATOM 1244 C CA . ILE A 1 151 ? 3.712 4.108 9.773 1.00 78.75 151 ILE A CA 1
ATOM 1245 C C . ILE A 1 151 ? 3.237 4.661 11.122 1.00 78.75 151 ILE A C 1
ATOM 1247 O O . ILE A 1 151 ? 2.028 4.755 11.342 1.00 78.75 151 ILE A O 1
ATOM 1251 N N . SER A 1 152 ? 4.157 5.033 12.017 1.00 75.38 152 SER A N 1
ATOM 1252 C CA . SER A 1 152 ? 3.806 5.602 13.322 1.00 75.38 152 SER A CA 1
ATOM 1253 C C . SER A 1 152 ? 3.033 6.917 13.163 1.00 75.38 152 SER A C 1
ATOM 1255 O O . SER A 1 152 ? 1.954 7.063 13.748 1.00 75.38 152 SER A O 1
ATOM 1257 N N . ASP A 1 153 ? 3.507 7.808 12.286 1.00 79.50 153 ASP A N 1
ATOM 1258 C CA . ASP A 1 153 ? 2.856 9.091 11.977 1.00 79.50 153 ASP A CA 1
ATOM 1259 C C . ASP A 1 153 ? 1.444 8.900 11.392 1.00 79.50 153 ASP A C 1
ATOM 1261 O O . ASP A 1 153 ? 0.504 9.645 11.701 1.00 79.50 153 ASP A O 1
ATOM 1265 N N . VAL A 1 154 ? 1.263 7.877 10.549 1.00 82.00 154 VAL A N 1
ATOM 1266 C CA . VAL A 1 154 ? -0.044 7.522 9.977 1.00 82.00 154 VAL A CA 1
ATOM 1267 C C . VAL A 1 154 ? -0.999 6.987 11.032 1.00 82.00 154 VAL A C 1
ATOM 1269 O O . VAL A 1 154 ? -2.162 7.390 11.055 1.00 82.00 154 VAL A O 1
ATOM 1272 N N . LEU A 1 155 ? -0.540 6.097 11.908 1.00 78.56 155 LEU A N 1
ATOM 1273 C CA . LEU A 1 155 ? -1.376 5.535 12.967 1.00 78.56 155 LEU A CA 1
ATOM 1274 C C . LEU A 1 155 ? -1.838 6.621 13.950 1.00 78.56 155 LEU A C 1
ATOM 1276 O O . LEU A 1 155 ? -3.013 6.650 14.326 1.00 78.56 155 LEU A O 1
ATOM 1280 N N . GLU A 1 156 ? -0.957 7.553 14.309 1.00 77.94 156 GLU A N 1
ATOM 1281 C CA . GLU A 1 156 ? -1.319 8.755 15.068 1.00 77.94 156 GLU A CA 1
ATOM 1282 C C . GLU A 1 156 ? -2.339 9.615 14.334 1.00 77.94 156 GLU A C 1
ATOM 1284 O O . GLU A 1 156 ? -3.363 10.016 14.887 1.00 77.94 156 GLU A O 1
ATOM 1289 N N . THR A 1 157 ? -2.092 9.864 13.056 1.00 79.50 157 THR A N 1
ATOM 1290 C CA . THR A 1 157 ? -2.995 10.653 12.234 1.00 79.50 157 THR A CA 1
ATOM 1291 C C . THR A 1 157 ? -4.399 10.031 12.169 1.00 79.50 157 THR A C 1
ATOM 1293 O O . THR A 1 157 ? -5.387 10.746 12.328 1.00 79.50 157 THR A O 1
ATOM 1296 N N . ILE A 1 158 ? -4.507 8.714 11.965 1.00 77.94 158 ILE A N 1
ATOM 1297 C CA . ILE A 1 158 ? -5.790 7.991 11.947 1.00 77.94 158 ILE A CA 1
ATOM 1298 C C . ILE A 1 158 ? -6.478 8.064 13.318 1.00 77.94 158 ILE A C 1
ATOM 1300 O O . ILE A 1 158 ? -7.703 8.141 13.389 1.00 77.94 158 ILE A O 1
ATOM 1304 N N . TYR A 1 159 ? -5.710 8.078 14.409 1.00 77.38 159 TYR A N 1
ATOM 1305 C CA . TYR A 1 159 ? -6.262 8.252 15.749 1.00 77.38 159 TYR A CA 1
ATOM 1306 C C . TYR A 1 159 ? -6.862 9.648 15.950 1.00 77.38 159 TYR A C 1
ATOM 1308 O O . TYR A 1 159 ? -7.993 9.756 16.410 1.00 77.38 159 TYR A O 1
ATOM 1316 N N . TYR A 1 160 ? -6.174 10.720 15.544 1.00 74.31 160 TYR A N 1
ATOM 1317 C CA . TYR A 1 160 ? -6.757 12.070 15.612 1.00 74.31 160 TYR A CA 1
ATOM 1318 C C . TYR A 1 160 ? -8.071 12.181 14.833 1.00 74.31 160 TYR A C 1
ATOM 1320 O O . TYR A 1 160 ? -8.977 12.913 15.218 1.00 74.31 160 TYR A O 1
ATOM 1328 N N . TYR A 1 161 ? -8.184 11.426 13.749 1.00 71.31 161 TYR A N 1
ATOM 1329 C CA . TYR A 1 161 ? -9.381 11.361 12.928 1.00 71.31 161 TYR A CA 1
ATOM 1330 C C . TYR A 1 161 ? -10.557 10.651 13.589 1.00 71.31 161 TYR A C 1
ATOM 1332 O O . TYR A 1 161 ? -11.693 11.085 13.431 1.00 71.31 161 TYR A O 1
ATOM 1340 N N . SER A 1 162 ? -10.310 9.576 14.343 1.00 68.50 162 SER A N 1
ATOM 1341 C CA . SER A 1 162 ? -11.387 8.864 15.040 1.00 68.50 162 SER A CA 1
ATOM 1342 C C . SER A 1 162 ? -12.013 9.690 16.168 1.00 68.50 162 SER A C 1
ATOM 1344 O O . SER A 1 162 ? -13.096 9.355 16.636 1.00 68.50 162 SER A O 1
ATOM 1346 N N . ILE A 1 163 ? -11.362 10.778 16.590 1.00 64.81 163 ILE A N 1
ATOM 1347 C CA . ILE A 1 163 ? -11.868 11.693 17.620 1.00 64.81 163 ILE A CA 1
ATOM 1348 C C . ILE A 1 163 ? -12.371 13.037 17.061 1.00 64.81 163 ILE A C 1
ATOM 1350 O O . ILE A 1 163 ? -13.032 13.772 17.794 1.00 64.81 163 ILE A O 1
ATOM 1354 N N . ALA A 1 164 ? -12.091 13.370 15.794 1.00 62.09 164 ALA A N 1
ATOM 1355 C CA . ALA A 1 164 ? -12.495 14.630 15.164 1.00 62.09 164 ALA A CA 1
ATOM 1356 C C . ALA A 1 164 ? -12.889 14.436 13.682 1.00 62.09 164 ALA A C 1
ATOM 1358 O O . ALA A 1 164 ? -12.028 14.377 12.806 1.00 62.09 164 ALA A O 1
ATOM 1359 N N . GLU A 1 165 ? -14.197 14.402 13.390 1.00 53.59 165 GLU A N 1
ATOM 1360 C CA . GLU A 1 165 ? -14.763 14.189 12.037 1.00 53.59 165 GLU A CA 1
ATOM 1361 C C . GLU A 1 165 ? -14.380 15.270 10.995 1.00 53.59 165 GLU A C 1
ATOM 1363 O O . GLU A 1 165 ? -14.502 15.043 9.793 1.00 53.59 165 GLU A O 1
ATOM 1368 N N . GLU A 1 166 ? -13.913 16.449 11.423 1.00 53.72 166 GLU A N 1
ATOM 1369 C CA . GLU A 1 166 ? -13.613 17.597 10.543 1.00 53.72 166 GLU A CA 1
ATOM 1370 C C . GLU A 1 166 ? -12.251 17.523 9.850 1.00 53.72 166 GLU A C 1
ATOM 1372 O O . GLU A 1 166 ? -11.969 18.261 8.903 1.00 53.72 166 GLU A O 1
ATOM 1377 N N . ALA A 1 167 ? -11.393 16.609 10.275 1.00 61.56 167 ALA A N 1
ATOM 1378 C CA . ALA A 1 167 ? -10.225 16.279 9.506 1.00 61.56 167 ALA A CA 1
ATOM 1379 C C . ALA A 1 167 ? -10.712 15.222 8.512 1.00 61.56 167 ALA A C 1
ATOM 1381 O O . ALA A 1 167 ? -10.941 14.120 8.932 1.00 61.56 167 ALA A O 1
ATOM 1382 N N . ILE A 1 168 ? -10.937 15.485 7.220 1.00 66.31 168 ILE A N 1
ATOM 1383 C CA . ILE A 1 168 ? -10.936 14.437 6.161 1.00 66.31 168 ILE A CA 1
ATOM 1384 C C . ILE A 1 168 ? -9.908 14.781 5.094 1.00 66.31 168 ILE A C 1
ATOM 1386 O O . ILE A 1 168 ? -9.081 13.951 4.712 1.00 66.31 168 ILE A O 1
ATOM 1390 N N . ASP A 1 169 ? -9.848 16.059 4.759 1.00 72.12 169 ASP A N 1
ATOM 1391 C CA . ASP A 1 169 ? -8.904 16.613 3.798 1.00 72.12 169 ASP A CA 1
ATOM 1392 C C . ASP A 1 169 ? -7.438 16.539 4.264 1.00 72.12 169 ASP A C 1
ATOM 1394 O O . ASP A 1 169 ? -6.529 16.483 3.431 1.00 72.12 169 ASP A O 1
ATOM 1398 N N . GLY A 1 170 ? -7.192 16.423 5.574 1.00 78.38 170 GLY A N 1
ATOM 1399 C CA . GLY A 1 170 ? -5.866 16.178 6.152 1.00 78.38 170 GLY A CA 1
ATOM 1400 C C . GLY A 1 170 ? -5.230 14.840 5.734 1.00 78.38 170 GLY A C 1
ATOM 1401 O O . GLY A 1 170 ? -4.088 14.841 5.276 1.00 78.38 170 GLY A O 1
ATOM 1402 N N . LEU A 1 171 ? -5.945 13.704 5.813 1.00 80.00 171 LEU A N 1
ATOM 1403 C CA . LEU A 1 171 ? -5.449 12.387 5.354 1.00 80.00 171 LEU A CA 1
ATOM 1404 C C . LEU A 1 171 ? -5.224 12.390 3.858 1.00 80.00 171 LEU A C 1
ATOM 1406 O O . LEU A 1 171 ? -4.224 11.854 3.395 1.00 80.00 171 LEU A O 1
ATOM 1410 N N . LYS A 1 172 ? -6.162 12.973 3.101 1.00 87.00 172 LYS A N 1
ATOM 1411 C CA . LYS A 1 172 ? -6.067 13.045 1.642 1.00 87.00 172 LYS A CA 1
ATOM 1412 C C . LYS A 1 172 ? -4.776 13.760 1.251 1.00 87.00 172 LYS A C 1
ATOM 1414 O O . LYS A 1 172 ? -3.989 13.221 0.478 1.00 87.00 172 LYS A O 1
ATOM 1419 N N . SER A 1 173 ? -4.518 14.912 1.870 1.00 87.81 173 SER A N 1
ATOM 1420 C CA . SER A 1 173 ? -3.301 15.702 1.654 1.00 87.81 173 SER A CA 1
ATOM 1421 C C . SER A 1 173 ? -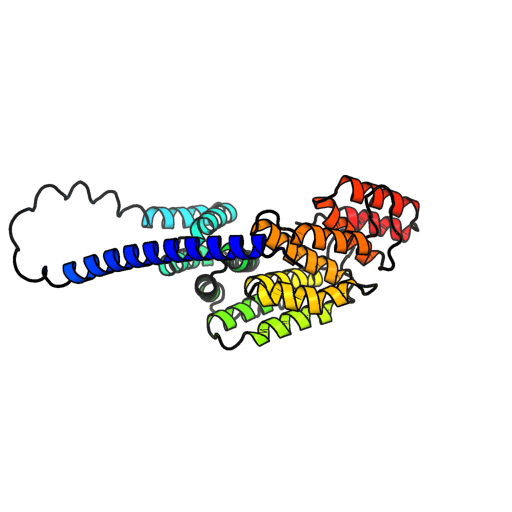2.036 14.951 2.080 1.00 87.81 173 SER A C 1
ATOM 1423 O O . SER A 1 173 ? -1.053 14.949 1.345 1.00 87.81 173 SER A O 1
ATOM 1425 N N . ARG A 1 174 ? -2.059 14.257 3.226 1.00 87.06 174 ARG A N 1
ATOM 1426 C CA . ARG A 1 174 ? -0.927 13.437 3.696 1.00 87.06 174 ARG A CA 1
ATOM 1427 C C . ARG A 1 174 ? -0.625 12.275 2.754 1.00 87.06 174 ARG A C 1
ATOM 1429 O O . ARG A 1 174 ? 0.525 12.072 2.393 1.00 87.06 174 ARG A O 1
ATOM 1436 N N . CYS A 1 175 ? -1.646 11.560 2.294 1.00 89.44 175 CYS A N 1
ATOM 1437 C CA . CYS A 1 175 ? -1.504 10.457 1.346 1.00 89.44 175 CYS A CA 1
ATOM 1438 C C . CYS A 1 175 ? -0.844 10.913 0.031 1.00 89.44 175 CYS A C 1
ATOM 1440 O O . CYS A 1 175 ? 0.080 10.267 -0.462 1.00 89.44 175 CYS A O 1
ATOM 1442 N N . ILE A 1 176 ? -1.269 12.067 -0.497 1.00 92.12 176 ILE A N 1
ATOM 1443 C CA . ILE A 1 176 ? -0.661 12.692 -1.682 1.00 92.12 176 ILE A CA 1
ATOM 1444 C C . ILE A 1 176 ? 0.787 13.102 -1.394 1.00 92.12 176 ILE A C 1
ATOM 1446 O O . ILE A 1 176 ? 1.678 12.790 -2.178 1.00 92.12 176 ILE A O 1
ATOM 1450 N N . SER A 1 177 ? 1.042 13.730 -0.245 1.00 92.19 177 SER A N 1
ATOM 1451 C CA . SER A 1 177 ? 2.385 14.166 0.144 1.00 92.19 177 SER A CA 1
ATOM 1452 C C . SER A 1 177 ? 3.374 13.000 0.259 1.00 92.19 177 SER A C 1
ATOM 1454 O O . SER A 1 177 ? 4.499 13.116 -0.226 1.00 92.19 177 SER A O 1
ATOM 1456 N N . ILE A 1 178 ? 2.962 11.857 0.823 1.00 93.12 178 ILE A N 1
ATOM 1457 C CA . ILE A 1 178 ? 3.792 10.641 0.857 1.00 93.12 178 ILE A CA 1
ATOM 1458 C C . ILE A 1 178 ? 4.063 10.153 -0.569 1.00 93.12 178 ILE A C 1
ATOM 1460 O O . ILE A 1 178 ? 5.204 9.832 -0.900 1.00 93.12 178 ILE A O 1
ATOM 1464 N N . LEU A 1 179 ? 3.040 10.129 -1.432 1.00 94.00 179 LEU A N 1
ATOM 1465 C CA . LEU A 1 179 ? 3.209 9.712 -2.822 1.00 94.00 179 LEU A CA 1
ATOM 1466 C C . LEU A 1 179 ? 4.262 10.560 -3.546 1.00 94.00 179 LEU A C 1
ATOM 1468 O O . LEU A 1 179 ? 5.162 10.008 -4.175 1.00 94.00 179 LEU A O 1
ATOM 1472 N N . GLU A 1 180 ? 4.182 11.881 -3.412 1.00 92.06 180 GLU A N 1
ATOM 1473 C CA . GLU A 1 180 ? 5.112 12.828 -4.031 1.00 92.06 180 GLU A CA 1
ATOM 1474 C C . GLU A 1 180 ? 6.527 12.729 -3.440 1.00 92.06 180 GLU A C 1
ATOM 1476 O O . GLU A 1 180 ? 7.507 12.698 -4.186 1.00 92.06 180 GLU A O 1
ATOM 1481 N N . LYS A 1 181 ? 6.646 12.615 -2.110 1.00 93.44 181 LYS A N 1
ATOM 1482 C CA . LYS A 1 181 ? 7.922 12.512 -1.376 1.00 93.44 181 LYS A CA 1
ATOM 1483 C C . LYS A 1 181 ? 8.758 11.301 -1.803 1.00 93.44 181 LYS A C 1
ATOM 1485 O O . LYS A 1 181 ? 9.988 11.379 -1.798 1.00 93.44 181 LYS A O 1
ATOM 1490 N N . TYR A 1 182 ? 8.108 10.189 -2.153 1.00 93.81 182 TYR A N 1
ATOM 1491 C CA . TYR A 1 182 ? 8.768 8.925 -2.495 1.00 93.81 182 TYR A CA 1
ATOM 1492 C C . TYR A 1 182 ? 8.738 8.585 -3.995 1.00 93.81 182 TYR A C 1
ATOM 1494 O O . TYR A 1 182 ? 9.338 7.587 -4.390 1.00 93.81 182 TYR A O 1
ATOM 1502 N N . ALA A 1 183 ? 8.112 9.412 -4.843 1.00 88.31 183 ALA A N 1
ATOM 1503 C CA . ALA A 1 183 ? 7.880 9.120 -6.263 1.00 88.31 183 ALA A CA 1
ATOM 1504 C C . ALA A 1 183 ? 9.147 8.766 -7.064 1.00 88.31 183 ALA A C 1
ATOM 1506 O O . ALA A 1 183 ? 9.078 7.926 -7.956 1.00 88.31 183 ALA A O 1
ATOM 1507 N N . THR A 1 184 ? 10.286 9.389 -6.748 1.00 87.25 184 THR A N 1
ATOM 1508 C CA . THR A 1 184 ? 11.565 9.213 -7.464 1.00 87.25 184 THR A CA 1
ATOM 1509 C C . THR A 1 184 ? 12.616 8.461 -6.648 1.00 87.25 184 THR A C 1
ATOM 1511 O O . THR A 1 184 ? 13.782 8.387 -7.039 1.00 87.25 184 THR A O 1
ATOM 1514 N N . ARG A 1 185 ? 12.241 7.918 -5.483 1.00 90.62 185 ARG A N 1
ATOM 1515 C CA . ARG A 1 185 ? 13.181 7.169 -4.648 1.00 90.62 185 ARG A CA 1
ATOM 1516 C C . ARG A 1 185 ? 13.386 5.762 -5.191 1.00 90.62 185 ARG A C 1
ATOM 1518 O O . ARG A 1 185 ? 12.437 5.096 -5.593 1.00 90.62 185 ARG A O 1
ATOM 1525 N N . THR A 1 186 ? 14.629 5.297 -5.108 1.00 91.56 186 THR A N 1
ATOM 1526 C CA . THR A 1 186 ? 14.974 3.888 -5.301 1.00 91.56 186 THR A CA 1
ATOM 1527 C C . THR A 1 186 ? 14.169 3.037 -4.325 1.00 91.56 186 THR A C 1
ATOM 1529 O O . THR A 1 186 ? 14.147 3.302 -3.121 1.00 91.56 186 THR A O 1
ATOM 1532 N N . VAL A 1 187 ? 13.487 2.027 -4.853 1.00 92.25 187 VAL A N 1
ATOM 1533 C CA . VAL A 1 187 ? 12.585 1.154 -4.105 1.00 92.25 187 VAL A CA 1
ATOM 1534 C C . VAL A 1 187 ? 13.239 -0.167 -3.723 1.00 92.25 187 VAL A C 1
ATOM 1536 O O . VAL A 1 187 ? 12.822 -0.761 -2.729 1.00 92.25 187 VAL A O 1
ATOM 1539 N N . PHE A 1 188 ? 14.270 -0.614 -4.448 1.00 90.94 188 PHE A N 1
ATOM 1540 C CA . PHE A 1 188 ? 14.975 -1.865 -4.157 1.00 90.94 188 PHE A CA 1
ATOM 1541 C C . PHE A 1 188 ? 16.424 -1.647 -3.725 1.00 90.94 188 PHE A C 1
ATOM 1543 O O . PHE A 1 188 ? 17.164 -0.868 -4.318 1.00 90.94 188 PHE A O 1
ATOM 1550 N N . ILE A 1 189 ? 16.852 -2.416 -2.725 1.00 87.12 189 ILE A N 1
ATOM 1551 C CA . ILE A 1 189 ? 18.263 -2.617 -2.384 1.00 87.12 189 ILE A CA 1
ATOM 1552 C C . ILE A 1 189 ? 18.467 -4.125 -2.282 1.00 87.12 189 ILE A C 1
ATOM 1554 O O . ILE A 1 189 ? 17.856 -4.769 -1.434 1.00 87.12 189 ILE A O 1
ATOM 1558 N N . GLU A 1 190 ? 19.332 -4.688 -3.125 1.00 81.38 190 GLU A N 1
ATOM 1559 C CA . GLU A 1 190 ? 19.655 -6.122 -3.115 1.00 81.38 190 GLU A CA 1
ATOM 1560 C C . GLU A 1 190 ? 18.387 -7.000 -3.269 1.00 81.38 190 GLU A C 1
ATOM 1562 O O . GLU A 1 190 ? 17.706 -6.933 -4.292 1.00 81.38 190 GLU A O 1
ATOM 1567 N N . GLU A 1 191 ? 18.068 -7.831 -2.272 1.00 85.44 191 GLU A N 1
ATOM 1568 C CA . GLU A 1 191 ? 16.932 -8.767 -2.245 1.00 85.44 191 GLU A CA 1
ATOM 1569 C C . GLU A 1 191 ? 15.760 -8.244 -1.389 1.00 85.44 191 GLU A C 1
ATOM 1571 O O . GLU A 1 191 ? 14.972 -9.024 -0.852 1.00 85.44 191 GLU A O 1
ATOM 1576 N N . ARG A 1 192 ? 15.648 -6.921 -1.205 1.00 85.19 192 ARG A N 1
ATOM 1577 C CA . ARG A 1 192 ? 14.622 -6.296 -0.353 1.00 85.19 192 ARG A CA 1
ATOM 1578 C C . ARG A 1 192 ? 14.121 -4.964 -0.904 1.00 85.19 192 ARG A C 1
ATOM 1580 O O . ARG A 1 192 ? 14.782 -4.291 -1.694 1.00 85.19 192 ARG A O 1
ATOM 1587 N N . ILE A 1 193 ? 12.941 -4.578 -0.431 1.00 87.88 193 ILE A N 1
ATOM 1588 C CA . ILE A 1 193 ? 12.420 -3.216 -0.571 1.00 87.88 193 ILE A CA 1
ATOM 1589 C C . ILE A 1 193 ? 13.126 -2.339 0.467 1.00 87.88 193 ILE A C 1
ATOM 1591 O O . ILE A 1 193 ? 13.361 -2.787 1.592 1.00 87.88 193 ILE A O 1
ATOM 1595 N N . VAL A 1 194 ? 13.468 -1.103 0.104 1.00 90.38 194 VAL A N 1
ATOM 1596 C CA . VAL A 1 194 ? 14.025 -0.131 1.057 1.00 90.38 194 VAL A CA 1
ATOM 1597 C C . VAL A 1 194 ? 13.053 0.038 2.234 1.00 90.38 194 VAL A C 1
ATOM 1599 O O . VAL A 1 194 ? 11.878 0.301 1.978 1.00 90.38 194 VAL A O 1
ATOM 1602 N N . PRO A 1 195 ? 13.495 -0.074 3.504 1.00 84.25 195 PRO A N 1
ATOM 1603 C CA . PRO A 1 195 ? 12.594 -0.014 4.660 1.00 84.25 195 PRO A CA 1
ATOM 1604 C C . PRO A 1 195 ? 11.683 1.220 4.666 1.00 84.25 195 PRO A C 1
ATOM 1606 O O . PRO A 1 195 ? 10.471 1.085 4.756 1.00 84.25 195 PRO A O 1
ATOM 1609 N N . GLU A 1 196 ? 12.236 2.410 4.417 1.00 87.81 196 GLU A N 1
ATOM 1610 C CA . GLU A 1 196 ? 11.459 3.659 4.358 1.00 87.81 196 GLU A CA 1
ATOM 1611 C C . GLU A 1 196 ? 10.397 3.660 3.246 1.00 87.81 196 GLU A C 1
ATOM 1613 O O . GLU A 1 196 ? 9.328 4.249 3.389 1.00 87.81 196 GLU A O 1
ATOM 1618 N N . VAL A 1 197 ? 10.690 3.011 2.115 1.00 90.75 197 VAL A N 1
ATOM 1619 C CA . VAL A 1 197 ? 9.743 2.866 1.003 1.00 90.75 197 VAL A CA 1
ATOM 1620 C C . VAL A 1 197 ? 8.637 1.890 1.380 1.00 90.75 197 VAL A C 1
ATOM 1622 O O . VAL A 1 197 ? 7.469 2.146 1.096 1.00 90.75 197 VAL A O 1
ATOM 1625 N N . PHE A 1 198 ? 8.992 0.780 2.025 1.00 86.62 198 PHE A N 1
ATOM 1626 C CA . PHE A 1 198 ? 8.020 -0.183 2.525 1.00 86.62 198 PHE A CA 1
ATOM 1627 C C . PHE A 1 198 ? 7.072 0.461 3.547 1.00 86.62 198 PHE A C 1
ATOM 1629 O O . PHE A 1 198 ? 5.853 0.284 3.447 1.00 86.62 198 PHE A O 1
ATOM 1636 N N . ASP A 1 199 ? 7.609 1.276 4.455 1.00 84.69 199 ASP A N 1
ATOM 1637 C CA . ASP A 1 199 ? 6.832 2.038 5.431 1.00 84.69 199 ASP A CA 1
ATOM 1638 C C . ASP A 1 199 ? 5.896 3.036 4.747 1.00 84.69 199 ASP A C 1
ATOM 1640 O O . ASP A 1 199 ? 4.708 3.084 5.066 1.00 84.69 199 ASP A O 1
ATOM 1644 N N . ALA A 1 200 ? 6.379 3.769 3.742 1.00 90.38 200 ALA A N 1
ATOM 1645 C CA . ALA A 1 200 ? 5.570 4.711 2.970 1.00 90.38 200 ALA A CA 1
ATOM 1646 C C . ALA A 1 200 ? 4.439 4.028 2.175 1.00 90.38 200 ALA A C 1
ATOM 1648 O O . ALA A 1 200 ? 3.300 4.504 2.162 1.00 90.38 200 ALA A O 1
ATOM 1649 N N . VAL A 1 201 ? 4.710 2.878 1.548 1.00 90.06 201 VAL A N 1
ATOM 1650 C CA . VAL A 1 201 ? 3.682 2.073 0.861 1.00 90.06 201 VAL A CA 1
ATOM 1651 C C . VAL A 1 201 ? 2.636 1.572 1.859 1.00 90.06 201 VAL A C 1
ATOM 1653 O O . VAL A 1 201 ? 1.434 1.658 1.595 1.00 90.06 201 VAL A O 1
ATOM 1656 N N . THR A 1 202 ? 3.077 1.074 3.016 1.00 84.31 202 THR A N 1
ATOM 1657 C CA . THR A 1 202 ? 2.193 0.591 4.088 1.00 84.31 202 THR A CA 1
ATOM 1658 C C . THR A 1 202 ? 1.336 1.723 4.651 1.00 84.31 202 THR A C 1
ATOM 1660 O O . THR A 1 202 ? 0.139 1.546 4.865 1.00 84.31 202 THR A O 1
ATOM 1663 N N . SER A 1 203 ? 1.911 2.911 4.786 1.00 86.75 203 SER A N 1
ATOM 1664 C CA . SER A 1 203 ? 1.246 4.135 5.234 1.00 86.75 203 SER A CA 1
ATOM 1665 C C . SER A 1 203 ? 0.120 4.569 4.295 1.00 86.75 203 SER A C 1
ATOM 1667 O O . SER A 1 203 ? -1.026 4.723 4.723 1.00 86.75 203 SER A O 1
ATOM 1669 N N . ILE A 1 204 ? 0.394 4.668 2.988 1.00 89.31 204 ILE A N 1
ATOM 1670 C CA . ILE A 1 204 ? -0.642 4.957 1.981 1.00 89.31 204 ILE A CA 1
ATOM 1671 C C . ILE A 1 204 ? -1.723 3.867 1.987 1.00 89.31 204 ILE A C 1
ATOM 1673 O O . ILE A 1 204 ? -2.919 4.165 1.908 1.00 89.31 204 ILE A O 1
ATOM 1677 N N . ARG A 1 205 ? -1.326 2.596 2.127 1.00 85.25 205 ARG A N 1
ATOM 1678 C CA . ARG A 1 205 ? -2.269 1.479 2.242 1.00 85.25 205 ARG A CA 1
ATOM 1679 C C . ARG A 1 205 ? -3.185 1.639 3.461 1.00 85.25 205 ARG A C 1
ATOM 1681 O O . ARG A 1 205 ? -4.385 1.425 3.311 1.00 85.25 205 ARG A O 1
ATOM 1688 N N . LEU A 1 206 ? -2.673 2.037 4.626 1.00 81.06 206 LEU A N 1
ATOM 1689 C CA . LEU A 1 206 ? -3.481 2.294 5.826 1.00 81.06 206 LEU A CA 1
ATOM 1690 C C . LEU A 1 206 ? -4.458 3.459 5.616 1.00 81.06 206 LEU A C 1
ATOM 1692 O O . LEU A 1 206 ? -5.649 3.298 5.883 1.00 81.06 206 LEU A O 1
ATOM 1696 N N . TYR A 1 207 ? -4.013 4.582 5.041 1.00 85.12 207 TYR A N 1
ATOM 1697 C CA . TYR A 1 207 ? -4.912 5.695 4.704 1.00 85.12 207 TYR A CA 1
ATOM 1698 C C . TYR A 1 207 ? -6.035 5.279 3.750 1.00 85.12 207 TYR A C 1
ATOM 1700 O O . TYR A 1 207 ? -7.191 5.639 3.966 1.00 85.12 207 TYR A O 1
ATOM 1708 N N . SER A 1 208 ? -5.726 4.460 2.741 1.00 79.88 208 SER A N 1
ATOM 1709 C CA . SER A 1 208 ? -6.714 3.961 1.774 1.00 79.88 208 SER A CA 1
ATOM 1710 C C . SER A 1 208 ? -7.834 3.112 2.395 1.00 79.88 208 SER A C 1
ATOM 1712 O O . SER A 1 208 ? -8.862 2.897 1.757 1.00 79.88 208 SER A O 1
ATOM 1714 N N . LYS A 1 209 ? -7.643 2.606 3.624 1.00 75.56 209 LYS A N 1
ATOM 1715 C CA . LYS A 1 209 ? -8.663 1.841 4.359 1.00 75.56 209 LYS A CA 1
ATOM 1716 C C . LYS A 1 209 ? -9.639 2.707 5.125 1.00 75.56 209 LYS A C 1
ATOM 1718 O O . LYS A 1 209 ? -10.786 2.307 5.303 1.00 75.56 209 LYS A O 1
ATOM 1723 N N . VAL A 1 210 ? -9.147 3.831 5.626 1.00 76.44 210 VAL A N 1
ATOM 1724 C CA . VAL A 1 210 ? -9.927 4.777 6.424 1.00 76.44 210 VAL A CA 1
ATOM 1725 C C . VAL A 1 210 ? -10.702 5.721 5.509 1.00 76.44 210 VAL A C 1
ATOM 1727 O O . VAL A 1 210 ? -11.823 6.108 5.820 1.00 76.44 210 VAL A O 1
ATOM 1730 N N . LEU A 1 211 ? -10.124 6.059 4.356 1.00 78.06 211 LEU A N 1
ATOM 1731 C CA . LEU A 1 211 ? -10.759 6.899 3.351 1.00 78.06 211 LEU A CA 1
ATOM 1732 C C . LEU A 1 211 ? -11.829 6.133 2.569 1.00 78.06 211 LEU A C 1
ATOM 1734 O O . LEU A 1 211 ? -11.695 4.943 2.277 1.00 78.06 211 LEU A O 1
ATOM 1738 N N . ASP A 1 212 ? -12.901 6.835 2.200 1.00 74.75 212 ASP A N 1
ATOM 1739 C CA . ASP A 1 212 ? -14.008 6.217 1.485 1.00 74.75 212 ASP A CA 1
ATOM 1740 C C . ASP A 1 212 ? -13.600 5.717 0.085 1.00 74.75 212 ASP A C 1
ATOM 1742 O O . ASP A 1 212 ? -12.603 6.128 -0.525 1.00 74.75 212 ASP A O 1
ATOM 1746 N N . TRP A 1 213 ? -14.401 4.787 -0.439 1.00 72.88 213 TRP A N 1
ATOM 1747 C CA . TRP A 1 213 ? -14.173 4.196 -1.756 1.00 72.88 213 TRP A CA 1
ATOM 1748 C C . TRP A 1 213 ? -14.211 5.229 -2.887 1.00 72.88 213 TRP A C 1
ATOM 1750 O O . TRP A 1 213 ? -13.471 5.104 -3.868 1.00 72.88 213 TRP A O 1
ATOM 1760 N N . CYS A 1 214 ? -15.101 6.219 -2.779 1.00 75.06 214 CYS A N 1
ATOM 1761 C CA . CYS A 1 214 ? -15.288 7.217 -3.819 1.00 75.06 214 CYS A CA 1
ATOM 1762 C C . CYS A 1 214 ? -14.001 8.012 -4.015 1.00 75.06 214 CYS A C 1
ATOM 1764 O O . CYS A 1 214 ? -13.557 8.120 -5.159 1.00 75.06 214 CYS A O 1
ATOM 1766 N N . TRP A 1 215 ? -13.372 8.457 -2.930 1.00 83.44 215 TRP A N 1
ATOM 1767 C CA . TRP A 1 215 ? -12.090 9.140 -2.975 1.00 83.44 215 TRP A CA 1
ATOM 1768 C C . TRP A 1 215 ? -10.962 8.203 -3.417 1.00 83.44 215 TRP A C 1
ATOM 1770 O O . TRP A 1 215 ? -10.284 8.470 -4.409 1.00 83.44 215 TRP A O 1
ATOM 1780 N N . THR A 1 216 ? -10.781 7.067 -2.734 1.00 81.44 216 THR A N 1
ATOM 1781 C CA . THR A 1 216 ? -9.608 6.202 -2.944 1.00 81.44 216 THR A CA 1
ATOM 1782 C C . THR A 1 216 ? -9.514 5.690 -4.387 1.00 81.44 216 THR A C 1
ATOM 1784 O O . THR A 1 216 ? -8.434 5.693 -4.982 1.00 81.44 216 THR A O 1
ATOM 1787 N N . TYR A 1 217 ? -10.635 5.286 -4.998 1.00 78.56 217 TYR A N 1
ATOM 1788 C CA . TYR A 1 217 ? -10.625 4.822 -6.387 1.00 78.56 217 TYR A CA 1
ATOM 1789 C C . TYR A 1 217 ? -10.727 5.967 -7.401 1.00 78.56 217 TYR A C 1
ATOM 1791 O O . TYR A 1 217 ? -9.918 6.029 -8.331 1.00 78.56 217 TYR A O 1
ATOM 1799 N N . ASN A 1 218 ? -11.731 6.845 -7.275 1.00 77.31 218 ASN A N 1
ATOM 1800 C CA . ASN A 1 218 ? -12.018 7.806 -8.343 1.00 77.31 218 ASN A CA 1
ATOM 1801 C C . ASN A 1 218 ? -11.097 9.016 -8.325 1.00 77.31 218 ASN A C 1
ATOM 1803 O O . ASN A 1 218 ? -10.870 9.565 -9.393 1.00 77.31 218 ASN A O 1
ATOM 1807 N N . GLU A 1 219 ? -10.600 9.430 -7.165 1.00 86.38 219 GLU A N 1
ATOM 1808 C CA . GLU A 1 219 ? -9.752 10.616 -7.047 1.00 86.38 219 GLU A CA 1
ATOM 1809 C C . GLU A 1 219 ? -8.295 10.187 -6.899 1.00 86.38 219 GLU A C 1
ATOM 1811 O O . GLU A 1 219 ? -7.486 10.434 -7.788 1.00 86.38 219 GLU A O 1
ATOM 1816 N N . PHE A 1 220 ? -7.951 9.443 -5.847 1.00 89.81 220 PHE A N 1
ATOM 1817 C CA . PHE A 1 220 ? -6.555 9.092 -5.601 1.00 89.81 220 PHE A CA 1
ATOM 1818 C C . PHE A 1 220 ? -5.978 8.190 -6.692 1.00 89.81 220 PHE A C 1
ATOM 1820 O O . PHE A 1 220 ? -4.999 8.555 -7.335 1.00 89.81 220 PHE A O 1
ATOM 1827 N N . ILE A 1 221 ? -6.579 7.030 -6.971 1.00 88.00 221 ILE A N 1
ATOM 1828 C CA . ILE A 1 221 ? -6.003 6.130 -7.979 1.00 88.00 221 ILE A CA 1
ATOM 1829 C C . ILE A 1 221 ? -6.104 6.704 -9.388 1.00 88.00 221 ILE A C 1
ATOM 1831 O O . ILE A 1 221 ? -5.118 6.696 -10.125 1.00 88.00 221 ILE A O 1
ATOM 1835 N N . ARG A 1 222 ? -7.286 7.171 -9.794 1.00 83.31 222 ARG A N 1
ATOM 1836 C CA . ARG A 1 222 ? -7.511 7.591 -11.181 1.00 83.31 222 ARG A CA 1
ATOM 1837 C C . ARG A 1 222 ? -6.909 8.959 -11.496 1.00 83.31 222 ARG A C 1
ATOM 1839 O O . ARG A 1 222 ? -6.358 9.114 -12.585 1.00 83.31 222 ARG A O 1
ATOM 1846 N N . ASP A 1 223 ? -7.015 9.920 -10.584 1.00 87.75 223 ASP A N 1
ATOM 1847 C CA . ASP A 1 223 ? -6.673 11.314 -10.875 1.00 87.75 223 ASP A CA 1
ATOM 1848 C C . ASP A 1 223 ? -5.275 11.690 -10.353 1.00 87.75 223 ASP A C 1
ATOM 1850 O O . ASP A 1 223 ? -4.680 12.624 -10.886 1.00 87.75 223 ASP A O 1
ATOM 1854 N N . ILE A 1 224 ? -4.707 10.934 -9.400 1.00 91.88 224 ILE A N 1
ATOM 1855 C CA . ILE A 1 224 ? -3.395 11.231 -8.789 1.00 91.88 224 ILE A CA 1
ATOM 1856 C C . ILE A 1 224 ? -2.354 10.146 -9.103 1.00 91.88 224 ILE A C 1
ATOM 1858 O O . ILE A 1 224 ? -1.347 10.416 -9.755 1.00 91.88 224 ILE A O 1
ATOM 1862 N N . LEU A 1 225 ? -2.606 8.893 -8.721 1.00 92.12 225 LEU A N 1
ATOM 1863 C CA . LEU A 1 225 ? -1.656 7.789 -8.888 1.00 92.12 225 LEU A CA 1
ATOM 1864 C C . LEU A 1 225 ? -1.474 7.385 -10.358 1.00 92.12 225 LEU A C 1
ATOM 1866 O O . LEU A 1 225 ? -0.378 7.029 -10.781 1.00 92.12 225 LEU A O 1
ATOM 1870 N N . TYR A 1 226 ? -2.537 7.422 -11.163 1.00 89.19 226 TYR A N 1
ATOM 1871 C CA . TYR A 1 226 ? -2.467 7.038 -12.573 1.00 89.19 226 TYR A CA 1
ATOM 1872 C C . TYR A 1 226 ? -1.560 7.947 -13.420 1.00 89.19 226 TYR A C 1
ATOM 1874 O O . TYR A 1 226 ? -0.808 7.415 -14.240 1.00 89.19 226 TYR A O 1
ATOM 1882 N N . PRO A 1 227 ? -1.571 9.283 -13.252 1.00 90.38 227 PRO A N 1
ATOM 1883 C CA . PRO A 1 227 ? -0.518 10.145 -13.786 1.00 90.38 227 PRO A CA 1
ATOM 1884 C C . PRO A 1 227 ? 0.901 9.712 -13.395 1.00 90.38 227 PRO A C 1
ATOM 1886 O O . PRO A 1 227 ? 1.757 9.628 -14.276 1.00 90.38 227 PRO A O 1
ATOM 1889 N N . GLU A 1 228 ? 1.145 9.376 -12.124 1.00 92.38 228 GLU A N 1
ATOM 1890 C CA . GLU A 1 228 ? 2.460 8.910 -11.653 1.00 92.38 228 GLU A CA 1
ATOM 1891 C C . GLU A 1 228 ? 2.885 7.600 -12.327 1.00 92.38 228 GLU A C 1
ATOM 1893 O O . GLU A 1 228 ? 4.030 7.453 -12.747 1.00 92.38 228 GLU A O 1
ATOM 1898 N N . LEU A 1 229 ? 1.943 6.680 -12.542 1.00 91.06 229 LEU A N 1
ATOM 1899 C CA . LEU A 1 229 ? 2.181 5.401 -13.220 1.00 91.06 229 LEU A CA 1
ATOM 1900 C C . LEU A 1 229 ? 2.602 5.540 -14.690 1.00 91.06 229 LEU A C 1
ATOM 1902 O O . LEU A 1 229 ? 3.088 4.569 -15.263 1.00 91.06 229 LEU A O 1
ATOM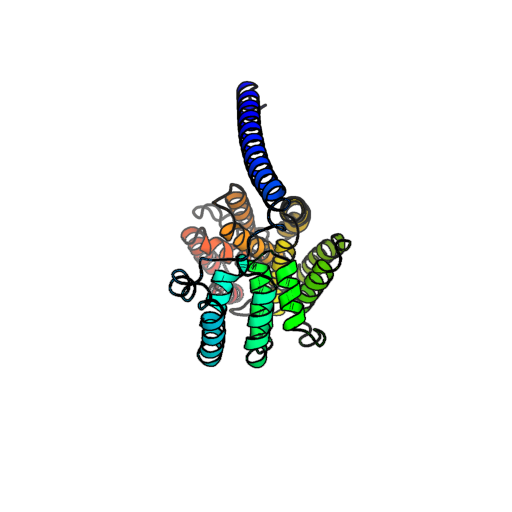 1906 N N . LYS A 1 230 ? 2.419 6.715 -15.308 1.00 89.00 230 LYS A N 1
ATOM 1907 C CA . LYS A 1 230 ? 2.877 7.004 -16.678 1.00 89.00 230 LYS A CA 1
ATOM 1908 C C . LYS A 1 230 ? 4.300 7.559 -16.740 1.00 89.00 230 LYS A C 1
ATOM 1910 O O . LYS A 1 230 ? 4.844 7.669 -17.840 1.00 89.00 230 LYS A O 1
ATOM 1915 N N . LYS A 1 231 ? 4.877 7.976 -15.610 1.00 90.12 231 LYS A N 1
ATOM 1916 C CA . LYS A 1 231 ? 6.249 8.494 -15.555 1.00 90.12 231 LYS A CA 1
ATOM 1917 C C . LYS A 1 231 ? 7.242 7.340 -15.667 1.00 90.12 231 LYS A C 1
ATOM 1919 O O . LYS A 1 231 ? 6.954 6.232 -15.232 1.00 90.12 231 LYS A O 1
ATOM 1924 N N . SER A 1 232 ? 8.432 7.594 -16.208 1.00 88.44 232 SER A N 1
ATOM 1925 C CA . SER A 1 232 ? 9.469 6.563 -16.370 1.00 88.44 232 SER A CA 1
ATOM 1926 C C . SER A 1 232 ? 9.930 5.956 -15.041 1.00 88.44 232 SER A C 1
ATOM 1928 O O . SER A 1 232 ? 10.253 4.775 -14.998 1.00 88.44 232 SER A O 1
ATOM 1930 N N . GLU A 1 233 ? 9.929 6.737 -13.962 1.00 88.38 233 GLU A N 1
ATOM 1931 C CA . GLU A 1 233 ? 10.420 6.364 -12.625 1.00 88.38 233 GLU A CA 1
ATOM 1932 C C . GLU A 1 233 ? 9.311 5.804 -11.711 1.00 88.38 233 GLU A C 1
ATOM 1934 O O . GLU A 1 233 ? 9.410 5.850 -10.493 1.00 88.38 233 GLU A O 1
ATOM 1939 N N . SER A 1 234 ? 8.236 5.251 -12.277 1.00 91.69 234 SER A N 1
ATOM 1940 C CA . SER A 1 234 ? 7.001 4.905 -11.553 1.00 91.69 234 SER A CA 1
ATOM 1941 C C . SER A 1 234 ? 7.075 3.709 -10.587 1.00 91.69 234 SER A C 1
ATOM 1943 O O . SER A 1 234 ? 6.036 3.175 -10.193 1.00 91.69 234 SER A O 1
ATOM 1945 N N . ALA A 1 235 ? 8.267 3.275 -10.170 1.00 93.44 235 ALA A N 1
ATOM 1946 C CA . ALA A 1 235 ? 8.455 2.085 -9.340 1.00 93.44 235 ALA A CA 1
ATOM 1947 C C . ALA A 1 235 ? 7.694 2.184 -8.010 1.00 93.44 235 ALA A C 1
ATOM 1949 O O . ALA A 1 235 ? 6.936 1.276 -7.668 1.00 93.44 235 ALA A O 1
ATOM 1950 N N . PHE A 1 236 ? 7.804 3.316 -7.310 1.00 95.06 236 PHE A N 1
ATOM 1951 C CA . PHE A 1 236 ? 7.062 3.554 -6.071 1.00 95.06 236 PHE A CA 1
ATOM 1952 C C . PHE A 1 236 ? 5.542 3.529 -6.295 1.00 95.06 236 PHE A C 1
ATOM 1954 O O . PHE A 1 236 ? 4.814 2.836 -5.583 1.00 95.06 236 PHE A O 1
ATOM 1961 N N . ALA A 1 237 ? 5.060 4.210 -7.340 1.00 94.31 237 ALA A N 1
ATOM 1962 C CA . ALA A 1 237 ? 3.641 4.245 -7.690 1.00 94.31 237 ALA A CA 1
ATOM 1963 C C . ALA A 1 237 ? 3.079 2.847 -8.008 1.00 94.31 237 ALA A C 1
ATOM 1965 O O . ALA A 1 237 ? 1.942 2.535 -7.646 1.00 94.31 237 ALA A O 1
ATOM 1966 N N . VAL A 1 238 ? 3.879 1.977 -8.634 1.00 93.12 238 VAL A N 1
ATOM 1967 C CA . VAL A 1 238 ? 3.529 0.568 -8.861 1.00 93.12 238 VAL A CA 1
ATOM 1968 C C . VAL A 1 238 ? 3.368 -0.181 -7.541 1.00 93.12 238 VAL A C 1
ATOM 1970 O O . VAL A 1 238 ? 2.384 -0.911 -7.383 1.00 93.12 238 VAL A O 1
ATOM 1973 N N . LEU A 1 239 ? 4.290 0.000 -6.589 1.00 91.75 239 LEU A N 1
ATOM 1974 C CA . LEU A 1 239 ? 4.194 -0.639 -5.273 1.00 91.75 239 LEU A CA 1
ATOM 1975 C C . LEU A 1 239 ? 2.942 -0.174 -4.520 1.00 91.75 239 LEU A C 1
ATOM 1977 O O . LEU A 1 239 ? 2.206 -1.009 -3.992 1.00 91.75 239 LEU A O 1
ATOM 1981 N N . VAL A 1 240 ? 2.645 1.129 -4.552 1.00 93.06 240 VAL A N 1
ATOM 1982 C CA . VAL A 1 240 ? 1.433 1.716 -3.958 1.00 93.06 240 VAL A CA 1
ATOM 1983 C C . VAL A 1 240 ? 0.162 1.147 -4.589 1.00 93.06 240 VAL A C 1
ATOM 1985 O O . VAL A 1 240 ? -0.706 0.649 -3.868 1.00 93.06 240 VAL A O 1
ATOM 1988 N N . LEU A 1 241 ? 0.051 1.168 -5.926 1.00 91.00 241 LEU A N 1
ATOM 1989 C CA . LEU A 1 241 ? -1.114 0.627 -6.639 1.00 91.00 241 LEU A CA 1
ATOM 1990 C C . LEU A 1 241 ? -1.367 -0.819 -6.226 1.00 91.00 241 LEU A C 1
ATOM 1992 O O . LEU A 1 241 ? -2.499 -1.221 -5.964 1.00 91.00 241 LEU A O 1
ATOM 1996 N N . SER A 1 242 ? -0.294 -1.594 -6.169 1.00 86.06 242 SER A N 1
ATOM 1997 C CA . SER A 1 242 ? -0.374 -3.022 -5.943 1.00 86.06 242 SER A CA 1
ATOM 1998 C C . SER A 1 242 ? -0.681 -3.352 -4.473 1.00 86.06 242 SER A C 1
ATOM 2000 O O . SER A 1 242 ? -1.416 -4.302 -4.212 1.00 86.06 242 SER A O 1
ATOM 2002 N N . ALA A 1 243 ? -0.225 -2.532 -3.518 1.00 83.94 243 ALA A N 1
ATOM 2003 C CA . ALA A 1 243 ? -0.596 -2.625 -2.104 1.00 83.94 243 ALA A CA 1
ATOM 2004 C C . ALA A 1 243 ? -2.079 -2.299 -1.851 1.00 83.94 243 ALA A C 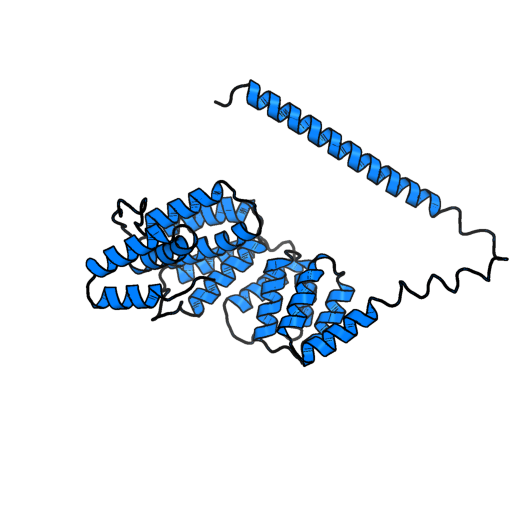1
ATOM 2006 O O . ALA A 1 243 ? -2.766 -3.056 -1.159 1.00 83.94 243 ALA A O 1
ATOM 2007 N N . ILE A 1 244 ? -2.596 -1.218 -2.448 1.00 84.25 244 ILE A N 1
ATOM 2008 C CA . ILE A 1 244 ? -4.024 -0.851 -2.369 1.00 84.25 244 ILE A CA 1
ATOM 2009 C C . ILE A 1 244 ? -4.886 -1.933 -3.028 1.00 84.25 244 ILE A C 1
ATOM 2011 O O . ILE A 1 244 ? -5.936 -2.329 -2.528 1.00 84.25 244 ILE A O 1
ATOM 2015 N N . TYR A 1 245 ? -4.425 -2.464 -4.151 1.00 79.69 245 TYR A N 1
ATOM 2016 C CA . TYR A 1 245 ? -5.149 -3.490 -4.874 1.00 79.69 245 TYR A CA 1
ATOM 2017 C C . TYR A 1 245 ? -5.178 -4.848 -4.149 1.00 79.69 245 TYR A C 1
ATOM 2019 O O . TYR A 1 245 ? -6.240 -5.474 -4.083 1.00 79.69 245 TYR A O 1
ATOM 2027 N N . ALA A 1 246 ? -4.056 -5.298 -3.571 1.00 73.62 246 ALA A N 1
ATOM 2028 C CA . ALA A 1 246 ? -4.002 -6.525 -2.768 1.00 73.62 246 ALA A CA 1
ATOM 2029 C C . ALA A 1 246 ? -5.018 -6.489 -1.617 1.00 73.62 246 ALA A C 1
ATOM 2031 O O . ALA A 1 246 ? -5.611 -7.506 -1.254 1.00 73.62 246 ALA A O 1
ATOM 2032 N N . GLU A 1 247 ? -5.264 -5.297 -1.083 1.00 71.44 247 GLU A N 1
ATOM 2033 C CA . GLU A 1 247 ? -6.266 -5.072 -0.061 1.00 71.44 247 GLU A CA 1
ATOM 2034 C C . GLU A 1 247 ? -7.707 -5.226 -0.570 1.00 71.44 247 GLU A C 1
ATOM 2036 O O . GLU A 1 247 ? -8.558 -5.868 0.055 1.00 71.44 247 GLU A O 1
ATOM 2041 N N . TRP A 1 248 ? -8.000 -4.665 -1.736 1.00 70.06 248 TRP A N 1
ATOM 2042 C CA . TRP A 1 248 ? -9.328 -4.759 -2.333 1.00 70.06 248 TRP A CA 1
ATOM 2043 C C . TRP A 1 248 ? -9.675 -6.171 -2.776 1.00 70.06 248 TRP A C 1
ATOM 2045 O O . TRP A 1 248 ? -10.810 -6.605 -2.589 1.00 70.06 248 TRP A O 1
ATOM 2055 N N . ASN A 1 249 ? -8.699 -6.920 -3.288 1.00 67.12 249 ASN A N 1
ATOM 2056 C CA . ASN A 1 249 ? -8.909 -8.306 -3.696 1.00 67.12 249 ASN A CA 1
ATOM 2057 C C . ASN A 1 249 ? -9.316 -9.214 -2.516 1.00 67.12 249 ASN A C 1
ATOM 2059 O O . ASN A 1 249 ? -10.074 -10.161 -2.698 1.00 67.12 249 ASN A O 1
ATOM 2063 N N . LYS A 1 250 ? -8.873 -8.907 -1.287 1.00 61.31 250 LYS A N 1
ATOM 2064 C CA . LYS A 1 250 ? -9.302 -9.628 -0.073 1.00 61.31 250 LYS A CA 1
ATOM 2065 C C . LYS A 1 250 ? -10.730 -9.285 0.361 1.00 61.31 250 LYS A C 1
ATOM 2067 O O . LYS A 1 250 ? -11.369 -10.091 1.029 1.00 61.31 250 LYS A O 1
ATOM 2072 N N . SER A 1 251 ? -11.224 -8.099 0.005 1.00 52.44 251 SER A N 1
ATOM 2073 C CA . SER A 1 251 ? -12.508 -7.568 0.486 1.00 52.44 251 SER A CA 1
ATOM 2074 C C . SER A 1 251 ? -13.638 -7.594 -0.547 1.00 52.44 251 SER A C 1
ATOM 2076 O O . SER A 1 251 ? -14.799 -7.430 -0.175 1.00 52.44 251 SER A O 1
ATOM 2078 N N . LEU A 1 252 ? -13.340 -7.835 -1.828 1.00 44.00 252 LEU A N 1
ATOM 2079 C CA . LEU A 1 252 ? -14.319 -7.846 -2.914 1.00 44.00 252 LEU A CA 1
ATOM 2080 C C . LEU A 1 252 ? -14.079 -9.036 -3.862 1.00 44.00 252 LEU A C 1
ATOM 2082 O O . LEU A 1 252 ? -13.025 -9.160 -4.477 1.00 44.00 252 LEU A O 1
ATOM 2086 N N . SER A 1 253 ? -15.107 -9.882 -4.009 1.00 40.19 253 SER A N 1
ATOM 2087 C CA . SER A 1 253 ? -15.271 -10.889 -5.080 1.00 40.19 253 SER A CA 1
ATOM 2088 C C . SER A 1 253 ? -14.886 -10.311 -6.459 1.00 40.19 253 SER A C 1
ATOM 2090 O O . SER A 1 253 ? -15.135 -9.120 -6.676 1.00 40.19 253 SER A O 1
ATOM 2092 N N . PRO A 1 254 ? -14.285 -11.092 -7.389 1.00 49.44 254 PRO A N 1
ATOM 2093 C CA . PRO A 1 254 ? -13.477 -10.572 -8.494 1.00 49.44 254 PRO A CA 1
ATOM 2094 C C . PRO A 1 254 ? -14.243 -9.552 -9.335 1.00 49.44 254 PRO A C 1
ATOM 2096 O O . PRO A 1 254 ? -15.136 -9.871 -10.122 1.00 49.44 254 PRO A O 1
ATOM 2099 N N . HIS A 1 255 ? -13.891 -8.288 -9.129 1.00 54.00 255 HIS A N 1
ATOM 2100 C CA . HIS A 1 255 ? -14.522 -7.152 -9.775 1.00 54.00 255 HIS A CA 1
ATOM 2101 C C . HIS A 1 255 ? -13.760 -6.808 -11.062 1.00 54.00 255 HIS A C 1
ATOM 2103 O O . HIS A 1 255 ? -12.548 -6.982 -11.135 1.00 54.00 255 HIS A O 1
ATOM 2109 N N . LYS A 1 256 ? -14.434 -6.234 -12.067 1.00 56.78 256 LYS A N 1
ATOM 2110 C CA . LYS A 1 256 ? -13.816 -5.781 -13.340 1.00 56.78 256 LYS A CA 1
ATOM 2111 C C . LYS A 1 256 ? -12.621 -4.831 -13.164 1.00 56.78 256 LYS A C 1
ATOM 2113 O O . LYS A 1 256 ? -11.819 -4.661 -14.074 1.00 56.78 256 LYS A O 1
ATOM 2118 N N . SER A 1 257 ? -12.505 -4.218 -11.990 1.00 60.47 257 SER A N 1
ATOM 2119 C CA . SER A 1 257 ? -11.384 -3.373 -11.584 1.00 60.47 257 SER A CA 1
ATOM 2120 C C . SER A 1 257 ? -10.046 -4.138 -11.560 1.00 60.47 257 SER A C 1
ATOM 2122 O O . SER A 1 257 ? -9.003 -3.533 -11.781 1.00 60.47 257 SER A O 1
ATOM 2124 N N . LEU A 1 258 ? -10.089 -5.462 -11.361 1.00 64.62 258 LEU A N 1
ATOM 2125 C CA . LEU A 1 258 ? -8.945 -6.379 -11.324 1.00 64.62 258 LEU A CA 1
ATOM 2126 C C . LEU A 1 258 ? -8.191 -6.432 -12.658 1.00 64.62 258 LEU A C 1
ATOM 2128 O O . LEU A 1 258 ? -6.975 -6.268 -12.713 1.00 64.62 258 LEU A O 1
ATOM 2132 N N . GLU A 1 259 ? -8.934 -6.590 -13.754 1.00 74.88 259 GLU A N 1
ATOM 2133 C CA . GLU A 1 259 ? -8.364 -6.634 -15.101 1.00 74.88 259 GLU A CA 1
ATOM 2134 C C . GLU A 1 259 ? -7.697 -5.309 -15.472 1.00 74.88 259 GLU A C 1
ATOM 2136 O O . GLU A 1 259 ? -6.661 -5.309 -16.132 1.00 74.88 259 GLU A O 1
ATOM 2141 N N . TYR A 1 260 ? -8.252 -4.183 -15.019 1.00 77.56 260 TYR A N 1
ATOM 2142 C CA . TYR A 1 260 ? -7.688 -2.865 -15.296 1.00 77.56 260 TYR A CA 1
ATOM 2143 C C . TYR A 1 260 ? -6.345 -2.648 -14.585 1.00 77.56 260 TYR A C 1
ATOM 2145 O O . TYR A 1 260 ? -5.404 -2.154 -15.202 1.00 77.56 260 TYR A O 1
ATOM 2153 N N . VAL A 1 261 ? -6.224 -3.067 -13.320 1.00 79.25 261 VAL A N 1
ATOM 2154 C CA . VAL A 1 261 ? -4.948 -3.009 -12.584 1.00 79.25 261 VAL A CA 1
ATOM 2155 C C . VAL A 1 261 ? -3.900 -3.888 -13.260 1.00 79.25 261 VAL A C 1
ATOM 2157 O O . VAL A 1 261 ? -2.801 -3.415 -13.539 1.00 79.25 261 VAL A O 1
ATOM 2160 N N . ILE A 1 262 ? -4.255 -5.127 -13.613 1.00 82.75 262 ILE A N 1
ATOM 2161 C CA . ILE A 1 262 ? -3.347 -6.038 -14.324 1.00 82.75 262 ILE A CA 1
ATOM 2162 C C . ILE A 1 262 ? -2.894 -5.426 -15.656 1.00 82.75 262 ILE A C 1
ATOM 2164 O O . ILE A 1 262 ? -1.707 -5.444 -15.952 1.00 82.75 262 ILE A O 1
ATOM 2168 N N . GLN A 1 263 ? -3.795 -4.805 -16.422 1.00 84.81 263 GLN A N 1
ATOM 2169 C CA . GLN A 1 263 ? -3.441 -4.137 -17.681 1.00 84.81 263 GLN A CA 1
ATOM 2170 C C . GLN A 1 263 ? -2.487 -2.950 -17.495 1.00 84.81 263 GLN A C 1
ATOM 2172 O O . GLN A 1 263 ? -1.660 -2.690 -18.370 1.00 84.81 263 GLN A O 1
ATOM 2177 N N . ILE A 1 264 ? -2.613 -2.193 -16.401 1.00 86.88 264 ILE A N 1
ATOM 2178 C CA . ILE A 1 264 ? -1.668 -1.117 -16.077 1.00 86.88 264 ILE A CA 1
ATOM 2179 C C . ILE A 1 264 ? -0.298 -1.714 -15.778 1.00 86.88 264 ILE A C 1
ATOM 2181 O O . ILE A 1 264 ? 0.692 -1.295 -16.375 1.00 86.88 264 ILE A O 1
ATOM 2185 N N . LEU A 1 265 ? -0.251 -2.714 -14.899 1.00 88.69 265 LEU A N 1
ATOM 2186 C CA . LEU A 1 265 ? 0.989 -3.382 -14.530 1.00 88.69 265 LEU A CA 1
ATOM 2187 C C . LEU A 1 265 ? 1.662 -4.015 -15.759 1.00 88.69 265 LEU A C 1
ATOM 2189 O O . LEU A 1 265 ? 2.855 -3.805 -15.983 1.00 88.69 265 LEU A O 1
ATOM 2193 N N . ASP A 1 266 ? 0.901 -4.693 -16.622 1.00 88.94 266 ASP A N 1
ATOM 2194 C CA . ASP A 1 266 ? 1.400 -5.284 -17.871 1.00 88.94 266 ASP A CA 1
ATOM 2195 C C . ASP A 1 266 ? 2.091 -4.237 -18.754 1.00 88.94 266 ASP A C 1
ATOM 2197 O O . ASP A 1 266 ? 3.157 -4.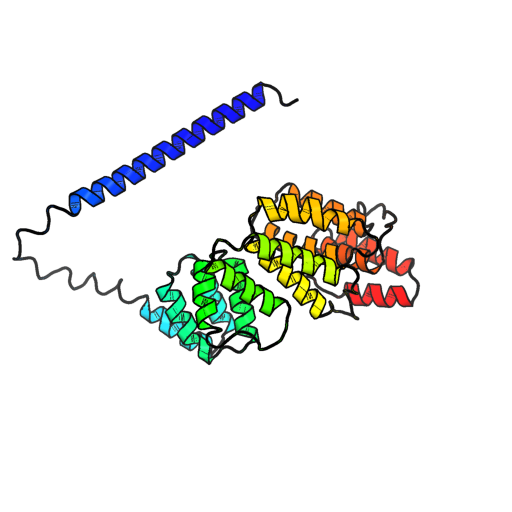507 -19.310 1.00 88.94 266 ASP A O 1
ATOM 2201 N N . LYS A 1 267 ? 1.506 -3.035 -18.869 1.00 89.12 267 LYS A N 1
ATOM 2202 C CA . LYS A 1 267 ? 2.074 -1.920 -19.645 1.00 89.12 267 LYS A CA 1
ATOM 2203 C C . LYS A 1 267 ? 3.352 -1.372 -19.022 1.00 89.12 267 LYS A C 1
ATOM 2205 O O . LYS A 1 267 ? 4.288 -1.075 -19.758 1.00 89.12 267 LYS A O 1
ATOM 2210 N N . VAL A 1 268 ? 3.397 -1.236 -17.696 1.00 90.50 268 VAL A N 1
ATOM 2211 C CA . VAL A 1 268 ? 4.601 -0.758 -17.002 1.00 90.50 268 VAL A CA 1
ATOM 2212 C C . VAL A 1 268 ? 5.730 -1.778 -17.128 1.00 90.50 268 VAL A C 1
ATOM 2214 O O . VAL A 1 268 ? 6.843 -1.410 -17.489 1.00 90.50 268 VAL A O 1
ATOM 2217 N N . ALA A 1 269 ? 5.443 -3.063 -16.911 1.00 89.12 269 ALA A N 1
ATOM 2218 C CA . ALA A 1 269 ? 6.432 -4.134 -17.000 1.00 89.12 269 ALA A CA 1
ATOM 2219 C C . ALA A 1 269 ? 6.872 -4.425 -18.445 1.00 89.12 269 ALA A C 1
ATOM 2221 O O . ALA A 1 269 ? 8.003 -4.843 -18.682 1.00 89.12 269 ALA A O 1
ATOM 2222 N N . GLY A 1 270 ? 5.982 -4.228 -19.421 1.00 85.88 270 GLY A N 1
ATOM 2223 C CA . GLY A 1 270 ? 6.187 -4.709 -20.788 1.00 85.88 270 GLY A CA 1
ATOM 2224 C C . GLY A 1 270 ? 6.013 -6.227 -20.915 1.00 85.88 270 GLY A C 1
ATOM 2225 O O . GLY A 1 270 ? 6.583 -6.842 -21.807 1.00 85.88 270 GLY A O 1
ATOM 2226 N N . VAL A 1 271 ? 5.256 -6.865 -20.014 1.00 81.06 271 VAL A N 1
ATOM 2227 C CA . VAL A 1 271 ? 5.031 -8.329 -20.028 1.00 81.06 271 VAL A CA 1
ATOM 2228 C C . VAL A 1 271 ? 4.154 -8.757 -21.211 1.00 81.06 271 VAL A C 1
ATOM 2230 O O . VAL A 1 271 ? 4.333 -9.851 -21.751 1.00 81.06 271 VAL A O 1
ATOM 2233 N N . GLY A 1 272 ? 3.227 -7.890 -21.636 1.00 70.56 272 GLY A N 1
ATOM 2234 C CA . GLY A 1 272 ? 2.284 -8.178 -22.718 1.00 70.56 272 GLY A CA 1
ATOM 2235 C C . GLY A 1 272 ? 1.380 -9.379 -22.412 1.00 70.56 272 GLY A C 1
ATOM 2236 O O . GLY A 1 272 ? 1.015 -9.630 -21.264 1.00 70.56 272 GLY A O 1
ATOM 2237 N N . THR A 1 273 ? 1.018 -10.152 -23.439 1.00 65.19 273 THR A N 1
ATOM 2238 C CA . THR A 1 273 ? 0.255 -11.411 -23.289 1.00 65.19 273 THR A CA 1
ATOM 2239 C C . THR A 1 273 ? 1.118 -12.585 -22.805 1.00 65.19 273 THR A C 1
ATOM 2241 O O . THR A 1 273 ? 0.623 -13.703 -22.674 1.00 65.19 273 THR A O 1
ATOM 2244 N N . GLY A 1 274 ? 2.415 -12.365 -22.550 1.00 57.72 274 GLY A N 1
ATOM 2245 C CA . GLY A 1 274 ? 3.393 -13.418 -22.265 1.00 57.72 274 GLY A CA 1
ATOM 2246 C C . GLY A 1 274 ? 3.892 -14.175 -23.505 1.00 57.72 274 GLY A C 1
ATOM 2247 O O . GLY A 1 274 ? 4.779 -15.019 -23.375 1.00 57.72 274 GLY A O 1
ATOM 2248 N N . GLU A 1 275 ? 3.351 -13.897 -24.692 1.00 57.31 275 GLU A N 1
ATOM 2249 C CA . GLU A 1 275 ? 3.846 -14.408 -25.983 1.00 57.31 275 GLU A CA 1
ATOM 2250 C C . GLU A 1 275 ? 4.608 -13.323 -26.752 1.00 57.31 275 GLU A C 1
ATOM 2252 O O . GLU A 1 275 ? 5.678 -13.590 -27.293 1.00 57.31 275 GLU A O 1
ATOM 2257 N N . GLU A 1 276 ? 4.127 -12.079 -26.690 1.00 63.31 276 GLU A N 1
ATOM 2258 C CA . GLU A 1 276 ? 4.803 -10.897 -27.222 1.00 63.31 276 GLU A CA 1
ATOM 2259 C C . GLU A 1 276 ? 5.138 -9.936 -26.078 1.00 63.31 276 GLU A C 1
ATOM 2261 O O . GLU A 1 276 ? 4.264 -9.288 -25.502 1.00 63.31 276 GLU A O 1
ATOM 2266 N N . ILE A 1 277 ? 6.424 -9.865 -25.729 1.00 67.50 277 ILE A N 1
ATOM 2267 C CA . ILE A 1 277 ? 6.941 -8.909 -24.743 1.00 67.50 277 ILE A CA 1
ATOM 2268 C C . ILE A 1 277 ? 7.031 -7.549 -25.421 1.00 67.50 277 ILE A C 1
ATOM 2270 O O . ILE A 1 277 ? 7.824 -7.374 -26.351 1.00 67.50 277 ILE A O 1
ATOM 2274 N N . THR A 1 278 ? 6.227 -6.597 -24.962 1.00 72.56 278 THR A N 1
ATOM 2275 C CA . THR A 1 278 ? 6.210 -5.235 -25.489 1.00 72.56 278 THR A CA 1
ATOM 2276 C C . THR A 1 278 ? 7.328 -4.397 -24.868 1.00 72.56 278 THR A C 1
ATOM 2278 O O . THR A 1 278 ? 7.522 -4.436 -23.652 1.00 72.56 278 THR A O 1
ATOM 2281 N N . PRO A 1 279 ? 8.056 -3.591 -25.661 1.00 72.81 279 PRO A N 1
ATOM 2282 C CA . PRO A 1 279 ? 9.009 -2.633 -25.115 1.00 72.81 279 PRO A CA 1
ATOM 2283 C C . PRO A 1 279 ? 8.316 -1.683 -24.130 1.00 72.81 279 PRO A C 1
ATOM 2285 O O . PRO A 1 279 ? 7.303 -1.068 -24.463 1.00 72.81 279 PRO A O 1
ATOM 2288 N N . SER A 1 280 ? 8.865 -1.567 -22.920 1.00 84.62 280 SER A N 1
ATOM 2289 C CA . SER A 1 280 ? 8.417 -0.590 -21.927 1.00 84.62 280 SER A CA 1
ATOM 2290 C C . SER A 1 280 ? 9.323 0.635 -21.951 1.00 84.62 280 SER A C 1
ATOM 2292 O O . SER A 1 280 ? 10.543 0.509 -22.032 1.00 84.62 280 SER A O 1
ATOM 2294 N N . MET A 1 281 ? 8.710 1.814 -21.851 1.00 87.19 281 MET A N 1
ATOM 2295 C CA . MET A 1 281 ? 9.401 3.106 -21.739 1.00 87.19 281 MET A CA 1
ATOM 2296 C C . MET A 1 281 ? 9.803 3.429 -20.287 1.00 87.19 281 MET A C 1
ATOM 2298 O O . MET A 1 281 ? 10.364 4.490 -20.023 1.00 87.19 281 MET A O 1
ATOM 2302 N N . HIS A 1 282 ? 9.474 2.547 -19.339 1.00 92.31 282 HIS A N 1
ATOM 2303 C CA . HIS A 1 282 ? 9.732 2.737 -17.914 1.00 92.31 282 HIS A CA 1
ATOM 2304 C C . HIS A 1 282 ? 11.142 2.288 -17.535 1.00 92.31 282 HIS A C 1
ATOM 2306 O O . HIS A 1 282 ? 11.753 1.467 -18.223 1.00 92.31 282 HIS A O 1
ATOM 2312 N N . SER A 1 283 ? 11.646 2.789 -16.409 1.00 92.31 283 SER A N 1
ATOM 2313 C CA . SER A 1 283 ? 12.913 2.344 -15.837 1.00 92.31 283 SER A CA 1
ATOM 2314 C C . SER A 1 283 ? 12.884 0.839 -15.551 1.00 92.31 283 SER A C 1
ATOM 2316 O O . SER A 1 283 ? 11.823 0.243 -15.346 1.00 92.31 283 SER A O 1
ATOM 2318 N N . LEU A 1 284 ? 14.061 0.208 -15.524 1.00 91.31 284 LEU A N 1
ATOM 2319 C CA . LEU A 1 284 ? 14.178 -1.209 -15.167 1.00 91.31 284 LEU A CA 1
ATOM 2320 C C . LEU A 1 284 ? 13.567 -1.487 -13.786 1.00 91.31 284 LEU A C 1
ATOM 2322 O O . LEU A 1 284 ? 12.886 -2.491 -13.603 1.00 91.31 284 LEU A O 1
ATOM 2326 N N . GLU A 1 285 ? 13.750 -0.566 -12.842 1.00 92.38 285 GLU A N 1
ATOM 2327 C CA . GLU A 1 285 ? 13.201 -0.664 -11.493 1.00 92.38 285 GLU A CA 1
ATOM 2328 C C . GLU A 1 285 ? 11.663 -0.688 -11.486 1.00 92.38 285 GLU A C 1
ATOM 2330 O O . GLU A 1 285 ? 11.057 -1.558 -10.859 1.00 92.38 285 GLU A O 1
ATOM 2335 N N . ALA A 1 286 ? 11.017 0.197 -12.252 1.00 92.50 286 ALA A N 1
ATOM 2336 C CA . ALA A 1 286 ? 9.561 0.222 -12.387 1.00 92.50 286 ALA A CA 1
ATOM 2337 C C . ALA A 1 286 ? 9.027 -1.026 -13.104 1.00 92.50 286 ALA A C 1
ATOM 2339 O O . ALA A 1 286 ? 7.998 -1.590 -12.714 1.00 92.50 286 ALA A O 1
ATOM 2340 N N . GLN A 1 287 ? 9.753 -1.504 -14.119 1.00 93.19 287 GLN A N 1
ATOM 2341 C CA . GLN A 1 287 ? 9.415 -2.753 -14.792 1.00 93.19 287 GLN A CA 1
ATOM 2342 C C . GLN A 1 287 ? 9.490 -3.952 -13.834 1.00 93.19 287 GLN A C 1
ATOM 2344 O O . GLN A 1 287 ? 8.572 -4.771 -13.821 1.00 93.19 287 GLN A O 1
ATOM 2349 N N . LEU A 1 288 ? 10.541 -4.036 -13.009 1.00 92.19 288 LEU A N 1
ATOM 2350 C CA . LEU A 1 288 ? 10.732 -5.091 -12.011 1.00 92.19 288 LEU A CA 1
ATOM 2351 C C . LEU A 1 288 ? 9.650 -5.066 -10.929 1.00 92.19 288 LEU A C 1
ATOM 2353 O O . LEU A 1 288 ? 9.041 -6.103 -10.661 1.00 92.19 288 LEU A O 1
ATOM 2357 N N . ALA A 1 289 ? 9.356 -3.890 -10.367 1.00 92.06 289 ALA A N 1
ATOM 2358 C CA . ALA A 1 289 ? 8.274 -3.706 -9.399 1.00 92.06 289 ALA A CA 1
ATOM 2359 C C . ALA A 1 289 ? 6.937 -4.231 -9.940 1.00 92.06 289 ALA A C 1
ATOM 2361 O O . ALA A 1 289 ? 6.196 -4.934 -9.249 1.00 92.06 289 ALA A O 1
ATOM 2362 N N . SER A 1 290 ? 6.662 -3.951 -11.214 1.00 92.12 290 SER A N 1
ATOM 2363 C CA . SER A 1 290 ? 5.432 -4.385 -11.862 1.00 92.12 290 SER A CA 1
ATOM 2364 C C . SER A 1 290 ? 5.427 -5.887 -12.174 1.00 92.12 290 SER A C 1
ATOM 2366 O O . SER A 1 290 ? 4.449 -6.584 -11.893 1.00 92.12 290 SER A O 1
ATOM 2368 N N . ALA A 1 291 ? 6.534 -6.428 -12.689 1.00 90.44 291 ALA A N 1
ATOM 2369 C CA . ALA A 1 291 ? 6.671 -7.848 -13.007 1.00 90.44 291 ALA A CA 1
ATOM 2370 C C . ALA A 1 291 ? 6.559 -8.749 -11.763 1.00 90.44 291 ALA A C 1
ATOM 2372 O O . ALA A 1 291 ? 5.937 -9.816 -11.837 1.00 90.44 291 ALA A O 1
ATOM 2373 N N . LEU A 1 292 ? 7.108 -8.307 -10.624 1.00 89.00 292 LEU A N 1
ATOM 2374 C CA . LEU A 1 292 ? 6.975 -8.980 -9.328 1.00 89.00 292 LEU A CA 1
ATOM 2375 C C . LEU A 1 292 ? 5.513 -9.098 -8.897 1.00 89.00 292 LEU A C 1
ATOM 2377 O O . LEU A 1 292 ? 5.077 -10.177 -8.493 1.00 89.00 292 LEU A O 1
ATOM 2381 N N . MET A 1 293 ? 4.747 -8.017 -9.034 1.00 85.44 293 MET A N 1
ATOM 2382 C CA . MET A 1 293 ? 3.324 -8.019 -8.703 1.00 85.44 293 MET A CA 1
ATOM 2383 C C . MET A 1 293 ? 2.520 -8.889 -9.670 1.00 85.44 293 MET A C 1
ATOM 2385 O O . MET A 1 293 ? 1.723 -9.727 -9.247 1.00 85.44 293 MET A O 1
ATOM 2389 N N . LEU A 1 294 ? 2.794 -8.790 -10.973 1.00 87.31 294 LEU A N 1
ATOM 2390 C CA . LEU A 1 294 ? 2.162 -9.635 -11.988 1.00 87.31 294 LEU A CA 1
ATOM 2391 C C . LEU A 1 294 ? 2.433 -11.123 -11.785 1.00 87.31 294 LEU A C 1
ATOM 2393 O O . LEU A 1 294 ? 1.572 -11.932 -12.119 1.00 87.31 294 LEU A O 1
ATOM 2397 N N . ARG A 1 295 ? 3.583 -11.510 -11.219 1.00 87.62 295 ARG A N 1
ATOM 2398 C CA . ARG A 1 295 ? 3.938 -12.920 -10.985 1.00 87.62 295 ARG A CA 1
ATOM 2399 C C . ARG A 1 295 ? 2.884 -13.666 -10.161 1.00 87.62 295 ARG A C 1
ATOM 2401 O O . ARG A 1 295 ? 2.692 -14.856 -10.384 1.00 87.62 295 ARG A O 1
ATOM 2408 N N . GLN A 1 296 ? 2.181 -12.980 -9.260 1.00 78.44 296 GLN A N 1
ATOM 2409 C CA . GLN A 1 296 ? 1.112 -13.569 -8.444 1.00 78.44 296 GLN A CA 1
ATOM 2410 C C . GLN A 1 296 ? -0.138 -13.917 -9.262 1.00 78.44 296 GLN A C 1
ATOM 2412 O O . GLN A 1 296 ? -0.848 -14.865 -8.943 1.00 78.44 296 GLN A O 1
ATOM 2417 N N . PHE A 1 297 ? -0.404 -13.162 -10.329 1.00 78.06 297 PHE A N 1
ATOM 2418 C CA . PHE A 1 297 ? -1.622 -13.282 -11.136 1.00 78.06 297 PHE A CA 1
ATOM 2419 C C . PHE A 1 297 ? -1.377 -13.996 -12.469 1.00 78.06 297 PHE A C 1
ATOM 2421 O O . PHE A 1 297 ? -2.267 -14.652 -13.006 1.00 78.06 297 PHE A O 1
ATOM 2428 N N . ARG A 1 298 ? -0.168 -13.861 -13.021 1.00 80.62 298 ARG A N 1
ATOM 2429 C CA . ARG A 1 298 ? 0.264 -14.388 -14.321 1.00 80.62 298 ARG A CA 1
ATOM 2430 C C . ARG A 1 298 ? 1.685 -14.964 -14.241 1.00 80.62 298 ARG A C 1
ATOM 2432 O O . ARG A 1 298 ? 2.572 -14.519 -14.974 1.00 80.62 298 ARG A O 1
ATOM 2439 N N . PRO A 1 299 ? 1.919 -15.994 -13.408 1.00 84.12 299 PRO A N 1
ATOM 2440 C CA . PRO A 1 299 ? 3.260 -16.527 -13.160 1.00 84.12 299 PRO A CA 1
ATOM 2441 C C . PRO A 1 299 ? 3.973 -16.965 -14.445 1.00 84.12 299 PRO A C 1
ATOM 2443 O O . PRO A 1 299 ? 5.152 -16.672 -14.627 1.00 84.12 299 PRO A O 1
ATOM 2446 N N . GLY A 1 300 ? 3.255 -17.598 -15.380 1.00 85.88 300 GLY A N 1
ATOM 2447 C CA . GLY A 1 300 ? 3.830 -18.032 -16.656 1.00 85.88 300 GLY A CA 1
ATOM 2448 C C . GLY A 1 300 ? 4.346 -16.876 -17.521 1.00 85.88 300 GLY A C 1
ATOM 2449 O O . GLY A 1 300 ? 5.439 -16.972 -18.077 1.00 85.88 300 GLY A O 1
ATOM 2450 N N . ALA A 1 301 ? 3.597 -15.772 -17.605 1.00 85.00 301 ALA A N 1
ATOM 2451 C CA . ALA A 1 301 ? 3.988 -14.605 -18.395 1.00 85.00 301 ALA A CA 1
ATOM 2452 C C . ALA A 1 301 ? 5.168 -13.864 -17.748 1.00 85.00 301 ALA A C 1
ATOM 2454 O O . ALA A 1 301 ? 6.146 -13.559 -18.429 1.00 85.00 301 ALA A O 1
ATOM 2455 N N . SER A 1 302 ? 5.134 -13.663 -16.426 1.00 87.88 302 SER A N 1
ATOM 2456 C CA . SER A 1 302 ? 6.219 -12.983 -15.712 1.00 87.88 302 SER A CA 1
ATOM 2457 C C . SER A 1 302 ? 7.528 -13.782 -15.731 1.00 87.88 302 SER A C 1
ATOM 2459 O O . SER A 1 302 ? 8.595 -13.190 -15.845 1.00 87.88 302 SER A O 1
ATOM 2461 N N . VAL A 1 303 ? 7.484 -15.122 -15.687 1.00 88.62 303 VAL A N 1
ATOM 2462 C CA . VAL A 1 303 ? 8.694 -15.963 -15.813 1.00 88.62 303 VAL A CA 1
ATOM 2463 C C . VAL A 1 303 ? 9.310 -15.864 -17.209 1.00 88.62 303 VAL A C 1
ATOM 2465 O O . VAL A 1 303 ? 10.532 -15.776 -17.332 1.00 88.62 303 VAL A O 1
ATOM 2468 N N . LYS A 1 304 ? 8.489 -15.863 -18.268 1.00 88.19 304 LYS A N 1
ATOM 2469 C CA . LYS A 1 304 ? 8.981 -15.642 -19.639 1.00 88.19 304 LYS A CA 1
ATOM 2470 C C . LYS A 1 304 ? 9.612 -14.256 -19.780 1.00 88.19 304 LYS A C 1
ATOM 2472 O O . LYS A 1 304 ? 10.687 -14.144 -20.364 1.00 88.19 304 LYS A O 1
ATOM 2477 N N . TRP A 1 305 ? 8.979 -13.236 -19.197 1.00 90.38 305 TRP A N 1
ATOM 2478 C CA . TRP A 1 305 ? 9.522 -11.881 -19.130 1.00 90.38 305 TRP A CA 1
ATOM 2479 C C . TRP A 1 305 ? 10.870 -11.823 -18.425 1.00 90.38 305 TRP A C 1
ATOM 2481 O O . TRP A 1 305 ? 11.823 -11.297 -18.992 1.00 90.38 305 TRP A O 1
ATOM 2491 N N . HIS A 1 306 ? 10.979 -12.444 -17.253 1.00 91.19 306 HIS A N 1
ATOM 2492 C CA . HIS A 1 306 ? 12.217 -12.492 -16.485 1.00 91.19 306 HIS A CA 1
ATOM 2493 C C . HIS A 1 306 ? 13.360 -13.130 -17.285 1.00 91.19 306 HIS A C 1
ATOM 2495 O O . HIS A 1 306 ? 14.429 -12.540 -17.397 1.00 91.19 306 HIS A O 1
ATOM 2501 N N . ARG A 1 307 ? 13.120 -14.296 -17.906 1.00 89.50 307 ARG A N 1
ATOM 2502 C CA . ARG A 1 307 ? 14.133 -14.978 -18.732 1.00 89.50 307 ARG A CA 1
ATOM 2503 C C . ARG A 1 307 ? 14.610 -14.100 -19.884 1.00 89.50 307 ARG A C 1
ATOM 2505 O O . ARG A 1 307 ? 15.803 -13.863 -20.005 1.00 89.50 307 ARG A O 1
ATOM 2512 N N . LYS A 1 308 ? 13.673 -13.547 -20.662 1.00 88.12 308 LYS A N 1
ATOM 2513 C CA . LYS A 1 308 ? 14.009 -12.666 -21.786 1.00 88.12 308 LYS A CA 1
ATOM 2514 C C . LYS A 1 308 ? 14.795 -11.435 -21.325 1.00 88.12 308 LYS A C 1
ATOM 2516 O O . LYS A 1 308 ? 15.752 -11.046 -21.981 1.00 88.12 308 LYS A O 1
ATOM 2521 N N . ARG A 1 309 ? 14.420 -10.830 -20.193 1.00 88.62 309 ARG A N 1
ATOM 2522 C CA . ARG A 1 309 ? 15.135 -9.667 -19.653 1.00 88.62 309 ARG A CA 1
ATOM 2523 C C . ARG A 1 309 ? 16.540 -9.990 -19.176 1.00 88.62 309 ARG A C 1
ATOM 2525 O O . ARG A 1 309 ? 17.414 -9.166 -19.398 1.00 88.62 309 ARG A O 1
ATOM 2532 N N . ILE A 1 310 ? 16.770 -11.158 -18.583 1.00 91.12 310 ILE A N 1
ATOM 2533 C CA . ILE A 1 310 ? 18.127 -11.605 -18.251 1.00 91.12 310 ILE A CA 1
ATOM 2534 C C . ILE A 1 310 ? 18.963 -11.787 -19.520 1.00 91.12 310 ILE A C 1
ATOM 2536 O O . ILE A 1 310 ? 20.094 -11.311 -19.563 1.00 91.12 310 ILE A O 1
ATOM 2540 N N . ASP A 1 311 ? 18.408 -12.424 -20.553 1.00 89.25 311 ASP A N 1
ATOM 2541 C CA . ASP A 1 311 ? 19.128 -12.684 -21.806 1.00 89.25 311 ASP A CA 1
ATOM 2542 C C . ASP A 1 311 ? 19.534 -11.384 -22.532 1.00 89.25 311 ASP A C 1
ATOM 2544 O O . ASP A 1 311 ? 20.580 -11.331 -23.178 1.00 89.25 311 ASP A O 1
ATOM 2548 N N . GLU A 1 312 ? 18.724 -10.326 -22.410 1.00 87.62 312 GLU A N 1
ATOM 2549 C CA . GLU A 1 312 ? 18.930 -9.020 -23.057 1.00 87.62 312 GLU A CA 1
ATOM 2550 C C . GLU A 1 312 ? 19.722 -8.001 -22.211 1.00 87.62 312 GLU A C 1
ATOM 2552 O O . GLU A 1 312 ? 20.120 -6.957 -22.730 1.00 87.62 312 GLU A O 1
ATOM 2557 N N . ALA A 1 313 ? 19.918 -8.256 -20.915 1.00 88.25 313 ALA A N 1
ATOM 2558 C CA . ALA A 1 313 ? 20.488 -7.300 -19.965 1.00 88.25 313 ALA A CA 1
ATOM 2559 C C . ALA A 1 313 ? 22.027 -7.283 -19.957 1.00 88.25 313 ALA A C 1
ATOM 2561 O O . ALA A 1 313 ? 22.688 -8.275 -20.274 1.00 88.25 313 ALA A O 1
ATOM 2562 N N . SER A 1 314 ? 22.616 -6.163 -19.524 1.00 91.00 314 SER A N 1
ATOM 2563 C CA . SER A 1 314 ? 24.032 -6.131 -19.124 1.00 91.00 314 SER A CA 1
ATOM 2564 C C . SER A 1 314 ? 24.255 -6.927 -17.830 1.00 91.00 314 SER A C 1
ATOM 2566 O O . SER A 1 314 ? 23.310 -7.177 -17.085 1.00 91.00 314 SER A O 1
ATOM 2568 N N . ASP A 1 315 ? 25.495 -7.309 -17.514 1.00 89.19 315 ASP A N 1
ATOM 2569 C CA . ASP A 1 315 ? 25.770 -8.130 -16.321 1.00 89.19 315 ASP A CA 1
ATOM 2570 C C . ASP A 1 315 ? 25.380 -7.432 -15.002 1.00 89.19 315 ASP A C 1
ATOM 2572 O O . ASP A 1 315 ? 24.835 -8.074 -14.103 1.00 89.19 315 ASP A O 1
ATOM 2576 N N . GLU A 1 316 ? 25.545 -6.108 -14.912 1.00 85.19 316 GLU A N 1
ATOM 2577 C CA . GLU A 1 316 ? 25.073 -5.304 -13.771 1.00 85.19 316 GLU A CA 1
ATOM 2578 C C . GLU A 1 316 ? 23.541 -5.335 -13.637 1.00 85.19 316 GLU A C 1
ATOM 2580 O O . GLU A 1 316 ? 23.000 -5.475 -12.539 1.00 85.19 316 GLU A O 1
ATOM 2585 N N . GLN A 1 317 ? 22.824 -5.253 -14.761 1.00 89.31 317 GLN A N 1
ATOM 2586 C CA . GLN A 1 317 ? 21.365 -5.322 -14.781 1.00 89.31 317 GLN A CA 1
ATOM 2587 C C . GLN A 1 317 ? 20.856 -6.729 -14.461 1.00 89.31 317 GLN A C 1
ATOM 2589 O O . GLN A 1 317 ? 19.854 -6.854 -13.761 1.00 89.31 317 GLN A O 1
ATOM 2594 N N . LYS A 1 318 ? 21.537 -7.785 -14.924 1.00 91.62 318 LYS A N 1
ATOM 2595 C CA . LYS A 1 318 ? 21.194 -9.176 -14.587 1.00 91.62 318 LYS A CA 1
ATOM 2596 C C . LYS A 1 318 ? 21.254 -9.408 -13.085 1.00 91.62 318 LYS A C 1
ATOM 2598 O O . LYS A 1 318 ? 20.297 -9.938 -12.534 1.00 91.62 318 LYS A O 1
ATOM 2603 N N . ALA A 1 319 ? 22.324 -8.955 -12.427 1.00 87.38 319 ALA A N 1
ATOM 2604 C CA . ALA A 1 319 ? 22.473 -9.096 -10.981 1.00 87.38 319 ALA A CA 1
ATOM 2605 C C . ALA A 1 319 ? 21.304 -8.445 -10.221 1.00 87.38 319 ALA A C 1
ATOM 2607 O O . ALA A 1 319 ? 20.736 -9.064 -9.322 1.00 87.38 319 ALA A O 1
ATOM 2608 N N . LEU A 1 320 ? 20.893 -7.238 -10.632 1.00 88.31 320 LEU A N 1
ATOM 2609 C CA . LEU A 1 320 ? 19.727 -6.557 -10.064 1.00 88.31 320 LEU A CA 1
ATOM 2610 C C . LEU A 1 320 ? 18.416 -7.306 -10.350 1.00 88.31 320 LEU A C 1
ATOM 2612 O O . LEU A 1 320 ? 17.599 -7.481 -9.451 1.00 88.31 320 LEU A O 1
ATOM 2616 N N . ILE A 1 321 ? 18.195 -7.743 -11.595 1.00 91.62 321 ILE A N 1
ATOM 2617 C CA . ILE A 1 321 ? 16.987 -8.485 -11.984 1.00 91.62 321 ILE A CA 1
ATOM 2618 C C . ILE A 1 321 ? 16.865 -9.754 -11.139 1.00 91.62 321 ILE A C 1
ATOM 2620 O O . ILE A 1 321 ? 15.807 -10.002 -10.566 1.00 91.62 321 ILE A O 1
ATOM 2624 N N . GLU A 1 322 ? 17.941 -10.529 -11.022 1.00 91.19 322 GLU A N 1
ATOM 2625 C CA . GLU A 1 322 ? 17.964 -11.775 -10.260 1.00 91.19 322 GLU A CA 1
ATOM 2626 C C . GLU A 1 322 ? 17.805 -11.551 -8.754 1.00 91.19 322 GLU A C 1
ATOM 2628 O O . GLU A 1 322 ? 17.106 -12.332 -8.104 1.00 91.19 322 GLU A O 1
ATOM 2633 N N . SER A 1 323 ? 18.409 -10.500 -8.184 1.00 89.88 323 SER A N 1
ATOM 2634 C CA . SER A 1 323 ? 18.261 -10.192 -6.755 1.00 89.88 323 SER A CA 1
ATOM 2635 C C . SER A 1 323 ? 16.827 -9.782 -6.427 1.00 89.88 323 SER A C 1
ATOM 2637 O O . SER A 1 323 ? 16.200 -10.347 -5.531 1.00 89.88 323 SER A O 1
ATOM 2639 N N . VAL A 1 324 ? 16.265 -8.861 -7.213 1.00 89.69 324 VAL A N 1
ATOM 2640 C CA . VAL A 1 324 ? 14.902 -8.356 -7.033 1.00 89.69 324 VAL A CA 1
ATOM 2641 C C . VAL A 1 324 ? 13.881 -9.457 -7.303 1.00 89.69 324 VAL A C 1
ATOM 2643 O O . VAL A 1 324 ? 12.879 -9.547 -6.600 1.00 89.69 324 VAL A O 1
ATOM 2646 N N . TRP A 1 325 ? 14.136 -10.360 -8.254 1.00 90.56 325 TRP A N 1
ATOM 2647 C CA . TRP A 1 325 ? 13.230 -11.470 -8.556 1.00 90.56 325 TRP A CA 1
ATOM 2648 C C . TRP A 1 325 ? 13.022 -12.431 -7.378 1.00 90.56 325 TRP A C 1
ATOM 2650 O O . TRP A 1 325 ? 11.970 -13.068 -7.287 1.00 90.56 325 TRP A O 1
ATOM 2660 N N . LYS A 1 326 ? 13.974 -12.527 -6.445 1.00 88.06 326 LYS A N 1
ATOM 2661 C CA . LYS A 1 326 ? 13.822 -13.347 -5.231 1.00 88.06 326 LYS A CA 1
ATOM 2662 C C . LYS A 1 326 ? 12.838 -12.749 -4.226 1.00 88.06 326 LYS A C 1
ATOM 2664 O O . LYS A 1 326 ? 12.318 -13.487 -3.388 1.00 88.06 326 LYS A O 1
ATOM 2669 N N . ILE A 1 327 ? 12.532 -11.453 -4.328 1.00 84.25 327 ILE A N 1
ATOM 2670 C CA . ILE A 1 327 ? 11.573 -10.785 -3.446 1.00 84.25 327 ILE A CA 1
ATOM 2671 C C . ILE A 1 327 ? 10.208 -11.447 -3.609 1.00 84.25 327 ILE A C 1
ATOM 2673 O O . ILE A 1 327 ? 9.676 -11.574 -4.715 1.00 84.25 327 ILE A O 1
ATOM 2677 N N . SER A 1 328 ? 9.621 -11.864 -2.493 1.00 71.25 328 SER A N 1
ATOM 2678 C CA . SER A 1 328 ? 8.217 -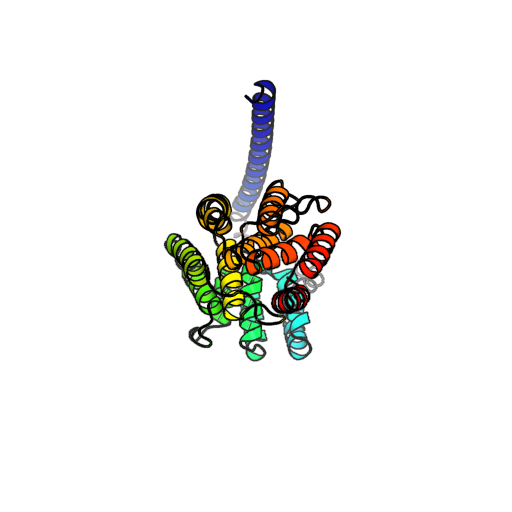12.261 -2.430 1.00 71.25 328 SER A CA 1
ATOM 2679 C C . SER A 1 328 ? 7.413 -11.068 -1.943 1.00 71.25 328 SER A C 1
ATOM 2681 O O . SER A 1 328 ? 7.660 -10.547 -0.861 1.00 71.25 328 SER A O 1
ATOM 2683 N N . PHE A 1 329 ? 6.494 -10.594 -2.780 1.00 63.38 329 PHE A N 1
ATOM 2684 C CA . PHE A 1 329 ? 5.573 -9.540 -2.389 1.00 63.38 329 PHE A CA 1
ATOM 2685 C C . PHE A 1 329 ? 4.366 -10.200 -1.709 1.00 63.38 329 PHE A C 1
ATOM 2687 O O . PHE A 1 329 ? 3.624 -10.907 -2.389 1.00 63.38 329 PHE A O 1
ATOM 2694 N N . PHE A 1 330 ? 4.201 -9.937 -0.409 1.00 51.88 330 PHE A N 1
ATOM 2695 C CA . PHE A 1 330 ? 3.207 -10.493 0.531 1.00 51.88 330 PHE A CA 1
ATOM 2696 C C . PHE A 1 330 ? 3.488 -11.884 1.097 1.00 51.88 330 PHE A C 1
ATOM 2698 O O . PHE A 1 330 ? 3.589 -12.856 0.316 1.00 51.88 330 PHE A O 1
#